Protein AF-F7K140-F1 (afdb_monomer_lite)

Radius of gyration: 18.5 Å; chains: 1; bounding box: 47×44×45 Å

Structure (mmCIF, N/CA/C/O backbone):
data_AF-F7K140-F1
#
_entry.id   AF-F7K140-F1
#
loop_
_atom_site.group_PDB
_atom_site.id
_atom_site.type_symbol
_atom_site.label_atom_id
_atom_site.label_alt_id
_atom_site.label_comp_id
_atom_site.label_asym_id
_atom_site.label_entity_id
_atom_site.label_seq_id
_atom_site.pdbx_PDB_ins_code
_atom_site.Cartn_x
_atom_site.Cartn_y
_atom_site.Cartn_z
_atom_site.occupancy
_atom_site.B_iso_or_equiv
_atom_site.auth_seq_id
_atom_site.auth_comp_id
_atom_site.auth_asym_id
_atom_site.auth_atom_id
_atom_site.pdbx_PDB_model_num
ATOM 1 N N . MET A 1 1 ? -0.923 27.997 -23.122 1.00 34.09 1 MET A N 1
ATOM 2 C CA . MET A 1 1 ? -1.616 26.758 -23.523 1.00 34.09 1 MET A CA 1
ATOM 3 C C . MET A 1 1 ? -2.309 26.257 -22.279 1.00 34.09 1 MET A C 1
ATOM 5 O O . MET A 1 1 ? -1.621 25.888 -21.339 1.00 34.09 1 MET A O 1
ATOM 9 N N . ASP A 1 2 ? -3.633 26.370 -22.235 1.00 33.28 2 ASP A N 1
ATOM 10 C CA . ASP A 1 2 ? -4.428 25.948 -21.083 1.00 33.28 2 ASP A CA 1
ATOM 11 C C . ASP A 1 2 ? -4.345 24.427 -20.958 1.00 33.28 2 ASP A C 1
ATOM 13 O O . ASP A 1 2 ? -4.839 23.688 -21.815 1.00 33.28 2 ASP A O 1
ATOM 17 N N . ASN A 1 3 ? -3.653 23.958 -19.917 1.00 37.81 3 ASN A N 1
ATOM 18 C CA . ASN A 1 3 ? -3.610 22.546 -19.572 1.00 37.81 3 ASN A CA 1
ATOM 19 C C . ASN A 1 3 ? -5.037 22.104 -19.256 1.00 37.81 3 ASN A C 1
ATOM 21 O O . ASN A 1 3 ? -5.645 22.561 -18.290 1.00 37.81 3 ASN A O 1
ATOM 25 N N . LYS A 1 4 ? -5.573 21.244 -20.126 1.00 42.50 4 LYS A N 1
ATOM 26 C CA . LYS A 1 4 ? -6.897 20.635 -20.01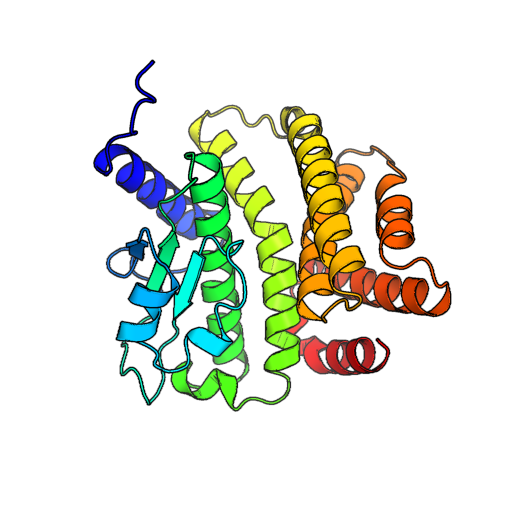6 1.00 42.50 4 LYS A CA 1
ATOM 27 C C . LYS A 1 4 ? -7.060 20.045 -18.617 1.00 42.50 4 LYS A C 1
ATOM 29 O O . LYS A 1 4 ? -6.527 18.970 -18.348 1.00 42.50 4 LYS A O 1
ATOM 34 N N . SER A 1 5 ? -7.831 20.705 -17.755 1.00 49.84 5 SER A N 1
ATOM 35 C CA . SER A 1 5 ? -8.388 20.019 -16.599 1.00 49.84 5 SER A CA 1
ATOM 36 C C . SER A 1 5 ? -9.278 18.910 -17.154 1.00 49.84 5 SER A C 1
ATOM 38 O O . SER A 1 5 ? -10.245 19.138 -17.887 1.00 49.84 5 SER A O 1
ATOM 40 N N . ILE A 1 6 ? -8.890 17.665 -16.910 1.00 57.00 6 ILE A N 1
ATOM 41 C CA . ILE A 1 6 ? -9.811 16.551 -17.088 1.00 57.00 6 ILE A CA 1
ATOM 42 C C . ILE A 1 6 ? -10.999 16.866 -16.169 1.00 57.00 6 ILE A C 1
ATOM 44 O O . ILE A 1 6 ? -10.812 17.218 -15.005 1.00 57.00 6 ILE A O 1
ATOM 48 N N . SER A 1 7 ? -12.224 16.829 -16.698 1.00 70.25 7 SER A N 1
ATOM 49 C CA . SER A 1 7 ? -13.396 17.136 -15.878 1.00 70.25 7 SER A CA 1
ATOM 50 C C . SER A 1 7 ? -13.479 16.138 -14.720 1.00 70.25 7 SER A C 1
ATOM 52 O O . SER A 1 7 ? -13.266 14.942 -14.923 1.00 70.25 7 SER A O 1
ATOM 54 N N . MET A 1 8 ? -13.814 16.607 -13.514 1.00 73.62 8 MET A N 1
ATOM 55 C CA . MET A 1 8 ? -13.938 15.755 -12.318 1.00 73.62 8 MET A CA 1
ATOM 56 C C . MET A 1 8 ? -14.850 14.539 -12.568 1.00 73.62 8 MET A C 1
ATOM 58 O O . MET A 1 8 ? -14.594 13.446 -12.080 1.00 73.62 8 MET A O 1
ATOM 62 N N . ASN A 1 9 ? -15.855 14.683 -13.437 1.00 77.12 9 ASN A N 1
ATOM 63 C CA . ASN A 1 9 ? -16.712 13.577 -13.871 1.00 77.12 9 ASN A CA 1
ATOM 64 C C . ASN A 1 9 ? -15.947 12.466 -14.611 1.00 77.12 9 ASN A C 1
ATOM 66 O O . ASN A 1 9 ? -16.202 11.287 -14.378 1.00 77.12 9 ASN A O 1
ATOM 70 N N . LYS A 1 10 ? -15.008 12.818 -15.500 1.00 76.69 10 LYS A N 1
ATOM 71 C CA . LYS A 1 10 ? -14.175 11.832 -16.199 1.00 76.69 10 LYS A CA 1
ATOM 72 C C . LYS A 1 10 ? -13.225 11.130 -15.225 1.00 76.69 10 LYS A C 1
ATOM 74 O O . LYS A 1 10 ? -13.063 9.919 -15.337 1.00 76.69 10 LYS A O 1
ATOM 79 N N . PHE A 1 11 ? -12.664 11.861 -14.262 1.00 79.25 11 PHE A N 1
ATOM 80 C CA . PHE A 1 11 ? -11.860 11.274 -13.186 1.00 79.25 11 PHE A CA 1
ATOM 81 C C . PHE A 1 11 ? -12.663 10.272 -12.356 1.00 79.25 11 PHE A C 1
ATOM 83 O O . PHE A 1 11 ? -12.262 9.118 -12.236 1.00 79.25 11 PHE A O 1
ATOM 90 N N . MET A 1 12 ? -13.845 10.665 -11.880 1.00 85.06 12 MET A N 1
ATOM 91 C CA . MET A 1 12 ? -14.706 9.785 -11.089 1.00 85.06 12 MET A CA 1
ATOM 92 C C . MET A 1 12 ? -15.099 8.507 -11.828 1.00 85.06 12 MET A C 1
ATOM 94 O O . MET A 1 12 ? -15.181 7.451 -11.211 1.00 85.06 12 MET A O 1
ATOM 98 N N . ASN A 1 13 ? -15.335 8.572 -13.140 1.00 87.62 13 ASN A N 1
ATOM 99 C CA . ASN A 1 13 ? -15.651 7.377 -13.924 1.00 87.62 13 ASN A CA 1
ATOM 100 C C . ASN A 1 13 ? -14.468 6.402 -14.000 1.00 87.62 13 ASN A C 1
ATOM 102 O O . ASN A 1 13 ? -14.667 5.191 -13.924 1.00 87.62 13 ASN A O 1
ATOM 106 N N . ILE A 1 14 ? -13.245 6.922 -14.125 1.00 87.88 14 ILE A N 1
ATOM 107 C CA . ILE A 1 14 ? -12.036 6.095 -14.161 1.00 87.88 14 ILE A CA 1
ATOM 108 C C . ILE A 1 14 ? -11.779 5.469 -12.794 1.00 87.88 14 ILE A C 1
ATOM 110 O O . ILE A 1 14 ? -11.565 4.266 -12.725 1.00 87.88 14 ILE A O 1
ATOM 114 N N . VAL A 1 15 ? -11.902 6.237 -11.710 1.00 91.12 15 VAL A N 1
ATOM 115 C CA . VAL A 1 15 ? -11.738 5.708 -10.349 1.00 91.12 15 VAL A CA 1
ATOM 116 C C . VAL A 1 15 ? -12.789 4.649 -10.019 1.00 91.12 15 VAL A C 1
ATOM 118 O O . VAL A 1 15 ? -12.452 3.612 -9.459 1.00 91.12 15 VAL A O 1
ATOM 121 N N . LYS A 1 16 ? -14.048 4.844 -10.433 1.00 93.31 16 LYS A N 1
ATOM 122 C CA . LYS A 1 16 ? -15.084 3.803 -10.319 1.00 93.31 16 LYS A CA 1
ATOM 123 C C . LYS A 1 16 ? -14.692 2.526 -11.054 1.00 93.31 16 LYS A C 1
ATOM 125 O O . LYS A 1 16 ? -14.779 1.449 -10.481 1.00 93.31 16 LYS A O 1
ATOM 130 N N . SER A 1 17 ? -14.206 2.658 -12.287 1.00 93.00 17 SER A N 1
ATOM 131 C CA . SER A 1 17 ? -13.762 1.509 -13.083 1.00 93.00 17 SER A CA 1
ATOM 132 C C . SER A 1 17 ? -12.554 0.811 -12.445 1.00 93.00 17 SER A C 1
ATOM 134 O O . SER A 1 17 ? -12.487 -0.413 -12.442 1.00 93.00 17 SER A O 1
ATOM 136 N N . ALA A 1 18 ? -11.615 1.574 -11.879 1.00 93.69 18 ALA A N 1
ATOM 137 C CA . ALA A 1 18 ? -10.449 1.051 -11.172 1.00 93.69 18 ALA A CA 1
ATOM 138 C C . ALA A 1 18 ? -10.841 0.315 -9.883 1.00 93.69 18 ALA A C 1
ATOM 140 O O . ALA A 1 18 ? -10.317 -0.760 -9.609 1.00 93.69 18 ALA A O 1
ATOM 141 N N . TYR A 1 19 ? -11.802 0.851 -9.127 1.00 95.62 19 TYR A N 1
ATOM 142 C CA . TYR A 1 19 ? -12.367 0.208 -7.940 1.00 95.62 19 TYR A CA 1
ATOM 143 C C . TYR A 1 19 ? -13.091 -1.096 -8.284 1.00 95.62 19 TYR A C 1
ATOM 145 O O . TYR A 1 19 ? -12.844 -2.123 -7.659 1.00 95.62 19 TYR A O 1
ATOM 153 N N . GLU A 1 20 ? -13.949 -1.080 -9.308 1.00 94.12 20 GLU A N 1
ATOM 154 C CA . GLU A 1 20 ? -14.637 -2.279 -9.794 1.00 94.12 20 GLU A CA 1
ATOM 155 C C . GLU A 1 20 ? -13.636 -3.331 -10.282 1.00 94.12 20 GLU A C 1
ATOM 157 O O . GLU A 1 20 ? -13.763 -4.507 -9.946 1.00 94.12 20 GLU A O 1
ATOM 162 N N . TYR A 1 21 ? -12.610 -2.908 -11.026 1.00 93.44 21 TYR A N 1
ATOM 163 C CA . TYR A 1 21 ? -11.516 -3.776 -11.446 1.00 93.44 21 TYR A CA 1
ATOM 164 C C . TYR A 1 21 ? -10.808 -4.403 -10.240 1.00 93.44 21 TYR A C 1
ATOM 166 O O . TYR A 1 21 ? -10.661 -5.624 -10.201 1.00 93.44 21 TYR A O 1
ATOM 174 N N . TYR A 1 22 ? -10.421 -3.601 -9.245 1.00 95.06 22 TYR A N 1
ATOM 175 C CA . TYR A 1 22 ? -9.760 -4.090 -8.037 1.00 95.06 22 TYR A CA 1
ATOM 176 C C . TYR A 1 22 ? -10.616 -5.136 -7.319 1.00 95.06 22 TYR A C 1
ATOM 178 O O . TYR A 1 22 ? -10.154 -6.252 -7.093 1.00 95.06 22 TYR A O 1
ATOM 186 N N . ASN A 1 23 ? -11.890 -4.817 -7.076 1.00 93.88 23 ASN A N 1
ATOM 187 C CA . ASN A 1 23 ? -12.819 -5.695 -6.371 1.00 93.88 23 ASN A CA 1
ATOM 188 C C . ASN A 1 23 ? -13.096 -7.018 -7.111 1.00 93.88 23 ASN A C 1
ATOM 190 O O . ASN A 1 23 ? -13.352 -8.047 -6.494 1.00 93.88 23 ASN A O 1
ATOM 194 N N . LEU A 1 24 ? -13.071 -7.004 -8.448 1.00 91.19 24 LEU A N 1
ATOM 195 C CA . LEU A 1 24 ? -13.368 -8.179 -9.275 1.00 91.19 24 LEU A CA 1
ATOM 196 C C . LEU A 1 24 ? -12.140 -9.026 -9.623 1.00 91.19 24 LEU A C 1
ATOM 198 O O . LEU A 1 24 ? -12.294 -10.211 -9.929 1.00 91.19 24 LEU A O 1
ATOM 202 N N . LYS A 1 25 ? -10.953 -8.417 -9.700 1.00 90.00 25 LYS A N 1
ATOM 203 C CA . LYS A 1 25 ? -9.748 -9.041 -10.277 1.00 90.00 25 LYS A CA 1
ATOM 204 C C . LYS A 1 25 ? -8.572 -9.139 -9.318 1.00 90.00 25 LYS A C 1
ATOM 206 O O . LYS A 1 25 ? -7.690 -9.950 -9.584 1.00 90.00 25 LYS A O 1
ATOM 211 N N . ILE A 1 26 ? -8.541 -8.324 -8.266 1.00 90.69 26 ILE A N 1
ATOM 212 C CA . ILE A 1 26 ? -7.429 -8.265 -7.316 1.00 90.69 26 ILE A CA 1
ATOM 213 C C . ILE A 1 26 ? -7.853 -8.847 -5.968 1.00 90.69 26 ILE A C 1
ATOM 215 O O . ILE A 1 26 ? -7.359 -9.907 -5.593 1.00 90.69 26 ILE A O 1
ATOM 219 N N . SER A 1 27 ? -8.776 -8.193 -5.263 1.00 91.81 27 SER A N 1
ATOM 220 C CA . SER A 1 27 ? -9.177 -8.580 -3.907 1.00 91.81 27 SER A CA 1
ATOM 221 C C . SER A 1 27 ? -10.551 -8.020 -3.552 1.00 91.81 27 SER A C 1
ATOM 223 O O . SER A 1 27 ? -10.902 -6.936 -4.017 1.00 91.81 27 SER A O 1
ATOM 225 N N . ASP A 1 28 ? -11.319 -8.737 -2.726 1.00 91.44 28 ASP A N 1
ATOM 226 C CA . ASP A 1 28 ? -12.596 -8.239 -2.199 1.00 91.44 28 ASP A CA 1
ATOM 227 C C . ASP A 1 28 ? -12.331 -7.061 -1.252 1.00 91.44 28 ASP A C 1
ATOM 229 O O . ASP A 1 28 ? -11.739 -7.217 -0.184 1.00 91.44 28 ASP A O 1
ATOM 233 N N . ILE A 1 29 ? -12.775 -5.873 -1.666 1.00 92.69 29 ILE A N 1
ATOM 234 C CA . ILE A 1 29 ? -12.596 -4.615 -0.941 1.00 92.69 29 ILE A CA 1
ATOM 235 C C . ILE A 1 29 ? -13.940 -3.992 -0.542 1.00 92.69 29 ILE A C 1
ATOM 237 O O . ILE A 1 29 ? -14.047 -2.786 -0.312 1.00 92.69 29 ILE A O 1
ATOM 241 N N . THR A 1 30 ? -14.987 -4.816 -0.416 1.00 92.19 30 THR A N 1
ATOM 242 C CA . THR A 1 30 ? -16.350 -4.387 -0.039 1.00 92.19 30 THR A CA 1
ATOM 243 C C . THR A 1 30 ? -16.433 -3.687 1.321 1.00 92.19 30 THR A C 1
ATOM 245 O O . THR A 1 30 ? -17.407 -2.985 1.596 1.00 92.19 30 THR A O 1
ATOM 248 N N . VAL A 1 31 ? -15.392 -3.804 2.150 1.00 92.81 31 VAL A N 1
ATOM 249 C CA . VAL A 1 31 ? -15.215 -3.034 3.392 1.00 92.81 31 VAL A CA 1
ATOM 250 C C . VAL A 1 31 ? -15.085 -1.519 3.159 1.00 92.81 31 VAL A C 1
ATOM 252 O O . VAL A 1 31 ? -15.350 -0.736 4.073 1.00 92.81 31 VAL A O 1
ATOM 255 N N . PHE A 1 32 ? -14.715 -1.082 1.951 1.00 96.38 32 PHE A N 1
ATOM 256 C CA . PHE A 1 32 ? -14.609 0.325 1.565 1.00 96.38 32 PHE A CA 1
ATOM 257 C C . PHE A 1 32 ? -15.657 0.698 0.519 1.00 96.38 32 PHE A C 1
ATOM 259 O O . PHE A 1 32 ? -15.776 0.057 -0.521 1.00 96.38 32 PHE A O 1
ATOM 266 N N . ASP A 1 33 ? -16.384 1.785 0.773 1.00 94.44 33 ASP A N 1
ATOM 267 C CA . ASP A 1 33 ? -17.369 2.356 -0.145 1.00 94.44 33 ASP A CA 1
ATOM 268 C C . ASP A 1 33 ? -16.783 3.605 -0.815 1.00 94.44 33 ASP A C 1
ATOM 270 O O . ASP A 1 33 ? -16.314 4.518 -0.133 1.00 94.44 33 ASP A O 1
ATOM 274 N N . LEU A 1 34 ? -16.869 3.686 -2.147 1.00 93.88 34 LEU A N 1
ATOM 275 C CA . LEU A 1 34 ? -16.407 4.838 -2.927 1.00 93.88 34 LEU A CA 1
ATOM 276 C C . LEU A 1 34 ? -17.034 6.172 -2.503 1.00 93.88 34 LEU A C 1
ATOM 278 O O . LEU A 1 34 ? -16.454 7.219 -2.780 1.00 93.88 34 LEU A O 1
ATOM 282 N N . LYS A 1 35 ? -18.190 6.180 -1.827 1.00 94.75 35 LYS A N 1
ATOM 283 C CA . LYS A 1 35 ? -18.745 7.418 -1.247 1.00 94.75 35 LYS A CA 1
ATOM 284 C C . LYS A 1 35 ? -17.840 8.039 -0.172 1.00 94.75 35 LYS A C 1
ATOM 286 O O . LYS A 1 35 ? -18.009 9.211 0.145 1.00 94.75 35 LYS A O 1
ATOM 291 N N . ASN A 1 36 ? -16.914 7.257 0.385 1.00 96.06 36 ASN A N 1
ATOM 292 C CA . ASN A 1 36 ? -15.924 7.686 1.369 1.00 96.06 36 ASN A CA 1
ATOM 293 C C . ASN A 1 36 ? -14.583 8.076 0.726 1.00 96.06 36 ASN A C 1
ATOM 295 O O . ASN A 1 36 ? -13.589 8.227 1.436 1.00 96.06 36 ASN A O 1
ATOM 299 N N . LEU A 1 37 ? -14.534 8.205 -0.602 1.00 95.25 37 LEU A N 1
ATOM 300 C CA . LEU A 1 37 ? -13.399 8.771 -1.314 1.00 95.25 37 LEU A CA 1
ATOM 301 C C . LEU A 1 37 ? -13.572 10.284 -1.461 1.00 95.25 37 LEU A C 1
ATOM 303 O O . LEU A 1 37 ? -14.553 10.759 -2.037 1.00 95.25 37 LEU A O 1
ATOM 307 N N . PHE A 1 38 ? -12.570 11.033 -1.017 1.00 93.06 38 PHE A N 1
ATOM 308 C CA . PHE A 1 38 ? -12.535 12.483 -1.103 1.00 93.06 38 PHE A CA 1
ATOM 309 C C . PHE A 1 38 ? -11.304 12.959 -1.867 1.00 93.06 38 PHE A C 1
ATOM 311 O O . PHE A 1 38 ? -10.192 12.481 -1.672 1.00 93.06 38 PHE A O 1
ATOM 318 N N . PHE A 1 39 ? -11.513 13.954 -2.719 1.00 90.06 39 PHE A N 1
ATOM 319 C CA . PHE A 1 39 ? -10.456 14.638 -3.451 1.00 90.06 39 PHE A CA 1
ATOM 320 C C . PHE A 1 39 ? -10.164 15.966 -2.761 1.00 90.06 39 PHE A C 1
ATOM 322 O O . PHE A 1 39 ? -11.097 16.712 -2.460 1.00 90.06 39 PHE A O 1
ATOM 329 N N . THR A 1 40 ? -8.894 16.264 -2.499 1.00 88.62 40 THR A N 1
ATOM 330 C CA . THR A 1 40 ? -8.501 17.483 -1.781 1.00 88.62 40 THR A CA 1
ATOM 331 C C . THR A 1 40 ? -7.211 18.080 -2.315 1.00 88.62 40 THR A C 1
ATOM 333 O O . THR A 1 40 ? -6.276 17.368 -2.645 1.00 88.62 40 THR A O 1
ATOM 336 N N . ASP A 1 41 ? -7.109 19.402 -2.340 1.00 86.06 41 ASP A N 1
ATOM 337 C CA . ASP A 1 41 ? -5.843 20.069 -2.637 1.00 86.06 41 ASP A CA 1
ATOM 338 C C . ASP A 1 41 ? -4.862 20.014 -1.452 1.00 86.06 41 ASP A C 1
ATOM 340 O O . ASP A 1 41 ? -3.644 19.971 -1.653 1.00 86.06 41 ASP A O 1
ATOM 344 N N . ASP A 1 42 ? -5.405 19.957 -0.232 1.00 86.75 42 ASP A N 1
ATOM 345 C CA . ASP A 1 42 ? -4.684 19.905 1.039 1.00 86.75 42 ASP A CA 1
ATOM 346 C C . ASP A 1 42 ? -5.103 18.651 1.826 1.00 86.75 42 ASP A C 1
ATOM 348 O O . ASP A 1 42 ? -6.210 18.562 2.381 1.00 86.75 42 ASP A O 1
ATOM 352 N N . LEU A 1 43 ? -4.225 17.642 1.826 1.00 87.56 43 LEU A N 1
ATOM 353 C CA . LEU A 1 43 ? -4.434 16.409 2.588 1.00 87.56 43 LEU A CA 1
ATOM 354 C C . LEU A 1 43 ? -4.474 16.690 4.087 1.00 87.56 43 LEU A C 1
ATOM 356 O O . LEU A 1 43 ? -5.336 16.159 4.781 1.00 87.56 43 LEU A O 1
ATOM 360 N N . TYR A 1 44 ? -3.584 17.546 4.585 1.00 87.31 44 TYR A N 1
ATOM 361 C CA . TYR A 1 44 ? -3.479 17.821 6.009 1.00 87.31 44 TYR A CA 1
ATOM 362 C C . TYR A 1 44 ? -4.736 18.512 6.545 1.00 87.31 44 TYR A C 1
ATOM 364 O O . TYR A 1 44 ? -5.320 18.055 7.533 1.00 87.31 44 TYR A O 1
ATOM 372 N N . GLU A 1 45 ? -5.214 19.563 5.876 1.00 87.75 45 GLU A N 1
ATOM 373 C CA . GLU A 1 45 ? -6.441 20.258 6.279 1.00 87.75 45 GLU A CA 1
ATOM 374 C C . GLU A 1 45 ? -7.656 19.316 6.257 1.00 87.75 45 GLU A C 1
ATOM 376 O O . GLU A 1 45 ? -8.527 19.383 7.123 1.00 87.75 45 GLU A O 1
ATOM 381 N N . SER A 1 46 ? -7.723 18.410 5.282 1.00 90.38 46 SER A N 1
ATOM 382 C CA . SER A 1 46 ? -8.857 17.491 5.153 1.00 90.38 46 SER A CA 1
ATOM 383 C C . SER A 1 46 ? -8.822 16.357 6.172 1.00 90.38 46 SER A C 1
ATOM 385 O O . SER A 1 46 ? -9.832 16.096 6.824 1.00 90.38 46 SER A O 1
ATOM 387 N N . VAL A 1 47 ? -7.662 15.727 6.368 1.00 90.50 47 VAL A N 1
ATOM 388 C CA . VAL A 1 47 ? -7.494 14.634 7.334 1.00 90.50 47 VAL A CA 1
ATOM 389 C C . VAL A 1 47 ? -7.634 15.153 8.766 1.00 90.50 47 VAL A C 1
ATOM 391 O O . VAL A 1 47 ? -8.301 14.513 9.577 1.00 90.50 47 VAL A O 1
ATOM 394 N N . SER A 1 48 ? -7.116 16.347 9.079 1.00 89.19 48 SER A N 1
ATOM 395 C CA . SER A 1 48 ? -7.207 16.942 10.426 1.00 89.19 48 SER A CA 1
ATOM 396 C C . SER A 1 48 ? -8.638 17.226 10.900 1.00 89.19 48 SER A C 1
ATOM 398 O O . SER A 1 48 ? -8.887 17.256 12.107 1.00 89.19 48 SER A O 1
ATOM 400 N N . LYS A 1 49 ? -9.605 17.362 9.979 1.00 89.00 49 LYS A N 1
ATOM 401 C CA . LYS A 1 49 ? -11.041 17.485 10.307 1.00 89.00 49 LYS A CA 1
ATOM 402 C C . LYS A 1 49 ? -11.626 16.206 10.908 1.00 89.00 49 LYS A C 1
ATOM 404 O O . LYS A 1 49 ? -12.640 16.279 11.598 1.00 89.00 49 LYS A O 1
ATOM 409 N N . ILE A 1 50 ? -11.009 15.056 10.639 1.00 90.12 50 ILE A N 1
ATOM 410 C CA . ILE A 1 50 ? -11.476 13.735 11.081 1.00 90.12 50 ILE A CA 1
ATOM 411 C C . ILE A 1 50 ? -10.527 13.137 12.124 1.00 90.12 50 ILE A C 1
ATOM 413 O O . ILE A 1 50 ? -10.974 12.479 13.060 1.00 90.12 50 ILE A O 1
ATOM 417 N N . GLN A 1 51 ? -9.225 13.388 11.994 1.00 86.12 51 GLN A N 1
ATOM 418 C CA . GLN A 1 51 ? -8.194 12.839 12.859 1.00 86.12 51 GLN A CA 1
ATOM 419 C C . GLN A 1 51 ? -7.236 13.946 13.329 1.00 86.12 51 GLN A C 1
ATOM 421 O O . GLN A 1 51 ? -6.395 14.431 12.578 1.00 86.12 51 GLN A O 1
ATOM 426 N N . GLN A 1 52 ? -7.364 14.357 14.595 1.00 77.25 52 GLN A N 1
ATOM 427 C CA . GLN A 1 52 ? -6.671 15.533 15.147 1.00 77.25 52 GLN A CA 1
ATOM 428 C C . GLN A 1 52 ? -5.136 15.397 15.196 1.00 77.25 52 GLN A C 1
ATOM 430 O O . GLN A 1 52 ? -4.432 16.405 15.200 1.00 77.25 52 GLN A O 1
ATOM 435 N N . ASP A 1 53 ? -4.602 14.174 15.188 1.00 72.06 53 ASP A N 1
ATOM 436 C CA . ASP A 1 53 ? -3.168 13.860 15.142 1.00 72.06 53 ASP A CA 1
ATOM 437 C C . ASP A 1 53 ? -2.592 13.786 13.711 1.00 72.06 53 ASP A C 1
ATOM 439 O O . ASP A 1 53 ? -1.466 13.325 13.527 1.00 72.06 53 ASP A O 1
ATOM 443 N N . ALA A 1 54 ? -3.304 14.301 12.698 1.00 72.06 54 ALA A N 1
ATOM 444 C CA . ALA A 1 54 ? -2.893 14.288 11.285 1.00 72.06 54 ALA A CA 1
ATOM 445 C C . ALA A 1 54 ? -1.464 14.802 11.013 1.00 72.06 54 ALA A C 1
ATOM 447 O O . ALA A 1 54 ? -0.808 14.311 10.099 1.00 72.06 54 ALA A O 1
ATOM 448 N N . ASN A 1 55 ? -0.947 15.740 11.819 1.00 65.94 55 ASN A N 1
ATOM 449 C CA . ASN A 1 55 ? 0.429 16.256 11.699 1.00 65.94 55 ASN A CA 1
ATOM 450 C C . ASN A 1 55 ? 1.504 15.181 11.892 1.00 65.94 55 ASN A C 1
ATOM 452 O O . ASN A 1 55 ? 2.607 15.296 11.367 1.00 65.94 55 ASN A O 1
ATOM 456 N N . LEU A 1 56 ? 1.212 14.157 12.697 1.00 62.91 56 LEU A N 1
ATOM 457 C CA . LEU A 1 56 ? 2.139 13.054 12.941 1.00 62.91 56 LEU A CA 1
ATOM 458 C C . LEU A 1 56 ? 2.119 12.034 11.795 1.00 62.91 56 LEU A C 1
ATOM 460 O O . LEU A 1 56 ? 3.079 11.281 11.648 1.00 62.91 56 LEU A O 1
ATOM 464 N N . ILE A 1 57 ? 1.045 12.036 11.002 1.00 62.06 57 ILE A N 1
ATOM 465 C CA . ILE A 1 57 ? 0.758 11.085 9.922 1.00 62.06 57 ILE A CA 1
ATOM 466 C C . ILE A 1 57 ? 1.268 11.637 8.588 1.00 62.06 57 ILE A C 1
ATOM 468 O O . ILE A 1 57 ? 1.930 10.937 7.832 1.00 62.06 57 ILE A O 1
ATOM 472 N N . LEU A 1 58 ? 1.018 12.920 8.327 1.00 66.31 58 LEU A N 1
ATOM 473 C CA . LEU A 1 58 ? 1.364 13.600 7.083 1.00 66.31 58 LEU A CA 1
ATOM 474 C C . LEU A 1 58 ? 2.623 14.445 7.295 1.00 66.31 58 LEU A C 1
ATOM 476 O O . LEU A 1 58 ? 2.560 15.656 7.492 1.00 66.31 58 LEU A O 1
ATOM 480 N N . LYS A 1 59 ? 3.782 13.776 7.315 1.00 56.56 59 LYS A N 1
ATOM 481 C CA . LYS A 1 59 ? 5.086 14.419 7.563 1.00 56.56 59 LYS A CA 1
ATOM 482 C C . LYS A 1 59 ? 5.740 15.014 6.313 1.00 56.56 59 LYS A C 1
ATOM 484 O O . LYS A 1 59 ? 6.720 15.746 6.446 1.00 56.56 59 LYS A O 1
ATOM 489 N N . ASP A 1 60 ? 5.236 14.716 5.115 1.00 58.28 60 ASP A N 1
ATOM 490 C CA . ASP A 1 60 ? 5.823 15.186 3.861 1.00 58.28 60 ASP A CA 1
ATOM 491 C C . ASP A 1 60 ? 4.786 15.720 2.858 1.00 58.28 60 ASP A C 1
ATOM 493 O O . ASP A 1 60 ? 3.608 15.375 2.872 1.00 58.28 60 ASP A O 1
ATOM 497 N N . ASN A 1 61 ? 5.255 16.585 1.955 1.00 58.44 61 ASN A N 1
ATOM 498 C CA . ASN A 1 61 ? 4.472 17.089 0.822 1.00 58.44 61 ASN A CA 1
ATOM 499 C C . ASN A 1 61 ? 4.418 16.099 -0.358 1.00 58.44 61 ASN A C 1
ATOM 501 O O . ASN A 1 61 ? 3.908 16.466 -1.419 1.00 58.44 61 ASN A O 1
ATOM 505 N N . LEU A 1 62 ? 5.009 14.908 -0.213 1.00 61.91 62 LEU A N 1
ATOM 506 C CA . LEU A 1 62 ? 5.153 13.899 -1.269 1.00 61.91 62 LEU A CA 1
ATOM 507 C C . LEU A 1 62 ? 4.026 12.865 -1.237 1.00 61.91 62 LEU A C 1
ATOM 509 O O . LEU A 1 62 ? 3.807 12.163 -2.221 1.00 61.91 62 LEU A O 1
ATOM 513 N N . THR A 1 63 ? 3.310 12.799 -0.123 1.00 75.38 63 THR A N 1
ATOM 514 C CA . THR A 1 63 ? 2.138 11.964 0.069 1.00 75.38 63 THR A CA 1
ATOM 515 C C . THR A 1 63 ? 1.008 12.434 -0.856 1.00 75.38 63 THR A C 1
ATOM 517 O O . THR A 1 63 ? 0.606 13.602 -0.837 1.00 75.38 63 THR A O 1
ATOM 520 N N . ASN A 1 64 ? 0.511 11.518 -1.693 1.00 85.44 64 ASN A N 1
ATOM 521 C CA . ASN A 1 64 ? -0.559 11.776 -2.667 1.00 85.44 64 ASN A CA 1
ATOM 522 C C . ASN A 1 64 ? -1.912 11.187 -2.241 1.00 85.44 64 ASN A C 1
ATOM 524 O O . ASN A 1 64 ? -2.932 11.504 -2.856 1.00 85.44 64 ASN A O 1
ATOM 528 N N . GLY A 1 65 ? -1.927 10.361 -1.198 1.00 90.00 65 GLY A N 1
ATOM 529 C CA . GLY A 1 65 ? -3.112 9.708 -0.666 1.00 90.00 65 GLY A CA 1
ATOM 530 C C . GLY A 1 65 ? -3.024 9.534 0.847 1.00 90.00 65 GLY A C 1
ATOM 531 O O . GLY A 1 65 ? -1.963 9.704 1.437 1.00 90.00 65 GLY A O 1
ATOM 532 N N . CYS A 1 66 ? -4.158 9.289 1.494 1.00 91.75 66 CYS A N 1
ATOM 533 C CA . CYS A 1 66 ? -4.193 8.883 2.891 1.00 91.75 66 CYS A CA 1
ATOM 534 C C . CYS A 1 66 ? -5.503 8.166 3.202 1.00 91.75 66 CYS A C 1
ATOM 536 O O . CYS A 1 66 ? -6.583 8.669 2.874 1.00 91.75 66 CYS A O 1
ATOM 538 N N . VAL A 1 67 ? -5.415 7.040 3.905 1.00 93.62 67 VAL A N 1
ATOM 539 C CA . VAL A 1 67 ? -6.568 6.355 4.493 1.00 93.62 67 VAL A CA 1
ATOM 540 C C . VAL A 1 67 ? -6.659 6.624 5.990 1.00 93.62 67 VAL A C 1
ATOM 542 O O . VAL A 1 67 ? -5.709 6.449 6.752 1.00 93.62 67 VAL A O 1
ATOM 545 N N . VAL A 1 68 ? -7.859 6.998 6.425 1.00 93.62 68 VAL A N 1
ATOM 546 C CA . VAL A 1 68 ? -8.243 7.098 7.830 1.00 93.62 68 VAL A CA 1
ATOM 547 C C . VAL A 1 68 ? -9.151 5.922 8.166 1.00 93.62 68 VAL A C 1
ATOM 549 O O . VAL A 1 68 ? -10.280 5.827 7.677 1.00 93.62 68 VAL A O 1
ATOM 552 N N . PHE A 1 69 ? -8.663 5.029 9.023 1.00 93.62 69 PHE A N 1
ATOM 553 C CA . PHE A 1 69 ? -9.442 3.904 9.532 1.00 93.62 69 PHE A CA 1
ATOM 554 C C . PHE A 1 69 ? -10.382 4.331 10.670 1.00 93.62 69 PHE A C 1
ATOM 556 O O . PHE A 1 69 ? -10.073 5.283 11.402 1.00 93.62 69 PHE A O 1
ATOM 563 N N . PRO A 1 70 ? -11.517 3.630 10.857 1.00 93.31 70 PRO A N 1
ATOM 564 C CA . PRO A 1 70 ? -12.341 3.774 12.051 1.00 93.31 70 PRO A CA 1
ATOM 565 C C . PRO A 1 70 ? -11.521 3.655 13.327 1.00 93.31 70 PRO A C 1
ATOM 567 O O . PRO A 1 70 ? -10.642 2.806 13.417 1.00 93.31 70 PRO A O 1
ATOM 570 N N . ASN A 1 71 ? -11.806 4.505 14.309 1.00 89.44 71 ASN A N 1
ATOM 571 C CA . ASN A 1 71 ? -11.294 4.383 15.667 1.00 89.44 71 ASN A CA 1
ATOM 572 C C . ASN A 1 71 ? -12.248 5.049 16.674 1.00 89.44 71 ASN A C 1
ATOM 574 O O . ASN A 1 71 ? -13.205 5.740 16.303 1.00 89.44 71 ASN A O 1
ATOM 578 N N . ASP A 1 72 ? -11.964 4.866 17.963 1.00 85.31 72 ASP A N 1
ATOM 579 C CA . ASP A 1 72 ? -12.800 5.384 19.051 1.00 85.31 72 ASP A CA 1
ATOM 580 C C . ASP A 1 72 ? -12.910 6.923 19.061 1.00 85.31 72 ASP A C 1
ATOM 582 O O . ASP A 1 72 ? -13.898 7.472 19.559 1.00 85.31 72 ASP A O 1
ATOM 586 N N . SER A 1 73 ? -11.926 7.640 18.502 1.00 84.69 73 SER A N 1
ATOM 587 C CA . SER A 1 73 ? -11.893 9.107 18.502 1.00 84.69 73 SER A CA 1
ATOM 588 C C . SER A 1 73 ? -12.606 9.741 17.302 1.00 84.69 73 SER A C 1
ATOM 590 O O . SER A 1 73 ? -13.188 10.816 17.457 1.00 84.69 73 SER A O 1
ATOM 592 N N . ASN A 1 74 ? -12.626 9.084 16.137 1.00 87.12 74 ASN A N 1
ATOM 593 C CA . ASN A 1 74 ? -13.213 9.615 14.901 1.00 87.12 74 ASN A CA 1
ATOM 594 C C . ASN A 1 74 ? -14.629 9.096 14.590 1.00 87.12 74 ASN A C 1
ATOM 596 O O . ASN A 1 74 ? -15.334 9.716 13.793 1.00 87.12 74 ASN A O 1
ATOM 600 N N . LYS A 1 75 ? -15.074 8.004 15.236 1.00 83.38 75 LYS A N 1
ATOM 601 C CA . LYS A 1 75 ? -16.421 7.409 15.092 1.00 83.38 75 LYS A CA 1
ATOM 602 C C . LYS A 1 75 ? -16.829 7.089 13.646 1.00 83.38 75 LYS A C 1
ATOM 604 O O . LYS A 1 75 ? -18.023 7.085 13.330 1.00 83.38 75 LYS A O 1
ATOM 609 N N . LEU A 1 76 ? -15.870 6.842 12.756 1.00 90.38 76 LEU A N 1
ATOM 610 C CA . LEU A 1 76 ? -16.179 6.405 11.397 1.00 90.38 76 LEU A CA 1
ATOM 611 C C . LEU A 1 76 ? -16.782 4.994 11.426 1.00 90.38 76 LEU A C 1
ATOM 613 O O . LEU A 1 76 ? -16.377 4.157 12.223 1.00 90.38 76 LEU A O 1
ATOM 617 N N . ALA A 1 77 ? -17.735 4.717 10.537 1.00 88.75 77 ALA A N 1
ATOM 618 C CA . ALA A 1 77 ? -18.303 3.372 10.374 1.00 88.75 77 ALA A CA 1
ATOM 619 C C . ALA A 1 77 ? -17.530 2.511 9.354 1.00 88.75 77 ALA A C 1
ATOM 621 O O . ALA A 1 77 ? -17.756 1.311 9.251 1.00 88.75 77 ALA A O 1
ATOM 622 N N . SER A 1 78 ? -16.658 3.138 8.566 1.00 93.19 78 SER A N 1
ATOM 623 C CA . SER A 1 78 ? -15.929 2.556 7.436 1.00 93.19 78 SER A CA 1
ATOM 624 C C . SER A 1 78 ? -14.711 3.433 7.123 1.00 93.19 78 SER A C 1
ATOM 626 O O . SER A 1 78 ? -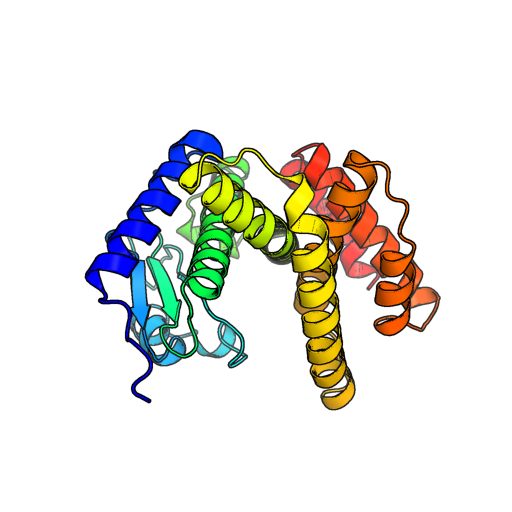14.751 4.623 7.456 1.00 93.19 78 SER A O 1
ATOM 628 N N . PRO A 1 79 ? -13.660 2.907 6.471 1.00 95.94 79 PRO A N 1
ATOM 629 C CA . PRO A 1 79 ? -12.480 3.685 6.124 1.00 95.94 79 PRO A CA 1
ATOM 630 C C . PRO A 1 79 ? -12.837 4.838 5.185 1.00 95.94 79 PRO A C 1
ATOM 632 O O . PRO A 1 79 ? -13.751 4.739 4.358 1.00 95.94 79 PRO A O 1
ATOM 635 N N . VAL A 1 80 ? -12.101 5.934 5.339 1.00 96.31 80 VAL A N 1
ATOM 636 C CA . VAL A 1 80 ? -12.200 7.137 4.512 1.00 96.31 80 VAL A CA 1
ATOM 637 C C . VAL A 1 80 ? -10.874 7.346 3.804 1.00 96.31 80 VAL A C 1
ATOM 639 O O . VAL A 1 80 ? -9.830 7.321 4.447 1.00 96.31 80 VAL A O 1
ATOM 642 N N . MET A 1 81 ? -10.917 7.570 2.494 1.00 96.06 81 MET A N 1
ATOM 643 C CA . MET A 1 81 ? -9.732 7.787 1.670 1.00 96.06 81 MET A CA 1
ATOM 644 C C . MET A 1 81 ? -9.708 9.225 1.165 1.00 96.06 81 MET A C 1
ATOM 646 O O . MET A 1 81 ? -10.710 9.734 0.662 1.00 96.06 81 MET A O 1
ATOM 650 N N . PHE A 1 82 ? -8.547 9.860 1.250 1.00 93.50 82 PHE A N 1
ATOM 651 C CA . PHE A 1 82 ? -8.274 11.165 0.671 1.00 93.50 82 PHE A CA 1
ATOM 652 C C . PHE A 1 82 ? -7.227 11.030 -0.423 1.00 93.50 82 PHE A C 1
ATOM 654 O O . PHE A 1 82 ? -6.180 10.442 -0.184 1.00 93.50 82 PHE A O 1
ATOM 661 N N . LEU A 1 83 ? -7.479 11.608 -1.596 1.00 91.69 83 LEU A N 1
ATOM 662 C CA . LEU A 1 83 ? -6.503 11.719 -2.678 1.00 91.69 83 LEU A CA 1
ATOM 663 C C . LEU A 1 83 ? -6.224 13.185 -2.982 1.00 91.69 83 LEU A C 1
ATOM 665 O O . LEU A 1 83 ? -7.145 13.998 -3.123 1.00 91.69 83 LEU A O 1
ATOM 669 N N . ARG A 1 84 ? -4.942 13.525 -3.092 1.00 87.62 84 ARG A N 1
ATOM 670 C CA . ARG A 1 84 ? -4.510 14.898 -3.320 1.00 87.62 84 ARG A CA 1
ATOM 671 C C . ARG A 1 84 ? -4.734 15.306 -4.770 1.00 87.62 84 ARG A C 1
ATOM 673 O O . ARG A 1 84 ? -4.136 14.701 -5.628 1.00 87.62 84 ARG A O 1
ATOM 680 N N . THR A 1 85 ? -5.485 16.353 -5.092 1.00 81.19 85 THR A N 1
ATOM 681 C CA . THR A 1 85 ? -5.732 16.771 -6.490 1.00 81.19 85 THR A CA 1
ATOM 682 C C . THR A 1 85 ? -4.607 17.583 -7.120 1.00 81.19 85 THR A C 1
ATOM 684 O O . THR A 1 85 ? -4.458 17.587 -8.345 1.00 81.19 85 THR A O 1
ATOM 687 N N . GLN A 1 86 ? -3.793 18.262 -6.311 1.00 68.31 86 GLN A N 1
ATOM 688 C CA . GLN A 1 86 ? -2.640 19.014 -6.803 1.00 68.31 86 GLN A CA 1
ATOM 689 C C . GLN A 1 86 ? -1.581 18.055 -7.365 1.00 68.31 86 GLN A C 1
ATOM 691 O O . GLN A 1 86 ? -1.141 17.146 -6.671 1.00 68.31 86 GLN A O 1
ATOM 696 N N . ASN A 1 87 ? -1.125 18.306 -8.597 1.00 58.66 87 ASN A N 1
ATOM 697 C CA . ASN A 1 87 ? -0.093 17.542 -9.323 1.00 58.66 87 ASN A CA 1
ATOM 698 C C . ASN A 1 87 ? -0.510 16.170 -9.888 1.00 58.66 87 ASN A C 1
ATOM 700 O O . ASN A 1 87 ? 0.352 15.441 -10.382 1.00 58.66 87 ASN A O 1
ATOM 704 N N . LEU A 1 88 ? -1.800 15.819 -9.884 1.00 62.03 88 LEU A N 1
ATOM 705 C CA . LEU A 1 88 ? -2.246 14.550 -10.459 1.00 62.03 88 LEU A CA 1
ATOM 706 C C . LEU A 1 88 ? -2.596 14.679 -11.944 1.00 62.03 88 LEU A C 1
ATOM 708 O O . LEU A 1 88 ? -3.642 15.212 -12.325 1.00 62.03 88 LEU A O 1
ATOM 712 N N . ASP A 1 89 ? -1.747 14.108 -12.792 1.00 75.62 89 ASP A N 1
ATOM 713 C CA . ASP A 1 89 ? -2.259 13.461 -13.994 1.00 75.62 89 ASP A CA 1
ATOM 714 C C . ASP A 1 89 ? -3.026 12.178 -13.611 1.00 75.62 89 ASP A C 1
ATOM 716 O O . ASP A 1 89 ? -3.031 11.732 -12.460 1.00 75.62 89 ASP A O 1
ATOM 720 N N . MET A 1 90 ? -3.740 11.600 -14.579 1.00 76.44 90 MET A N 1
ATOM 721 C CA . MET A 1 90 ? -4.556 10.403 -14.348 1.00 76.44 90 MET A CA 1
ATOM 722 C C . MET A 1 90 ? -3.739 9.232 -13.787 1.00 76.44 90 MET A C 1
ATOM 724 O O . MET A 1 90 ? -4.247 8.471 -12.968 1.00 76.44 90 MET A O 1
ATOM 728 N N . SER A 1 91 ? -2.488 9.089 -14.223 1.00 79.50 91 SER A N 1
ATOM 729 C CA . SER A 1 91 ? -1.630 7.974 -13.837 1.00 79.50 91 SER A CA 1
ATOM 730 C C . SER A 1 91 ? -1.231 8.084 -12.371 1.00 79.50 91 SER A C 1
ATOM 732 O O . SER A 1 91 ? -1.452 7.145 -11.615 1.00 79.50 91 SER A O 1
ATOM 734 N N . ASN A 1 92 ? -0.754 9.252 -11.935 1.00 80.06 92 ASN A N 1
ATOM 735 C CA . ASN A 1 92 ? -0.396 9.483 -10.534 1.00 80.06 92 ASN A CA 1
ATOM 736 C C . ASN A 1 92 ? -1.598 9.302 -9.596 1.00 80.06 92 ASN A C 1
ATOM 738 O O . ASN A 1 92 ? -1.439 8.840 -8.468 1.00 80.06 92 ASN A O 1
ATOM 742 N N . MET A 1 93 ? -2.806 9.639 -10.061 1.00 85.50 93 MET A N 1
ATOM 743 C CA . MET A 1 93 ? -4.033 9.424 -9.294 1.00 85.50 93 MET A CA 1
ATOM 744 C C . MET A 1 93 ? -4.348 7.948 -9.115 1.00 85.50 93 MET A C 1
ATOM 746 O O . MET A 1 93 ? -4.684 7.536 -8.011 1.00 85.50 93 MET A O 1
ATOM 750 N N . LEU A 1 94 ? -4.271 7.166 -10.193 1.00 88.44 94 LEU A N 1
ATOM 751 C CA . LEU A 1 94 ? -4.513 5.727 -10.142 1.00 88.44 94 LEU A CA 1
ATOM 752 C C . LEU A 1 94 ? -3.483 5.030 -9.257 1.00 88.44 94 LEU A C 1
ATOM 754 O O . LEU A 1 94 ? -3.867 4.200 -8.442 1.00 88.44 94 LEU A O 1
ATOM 758 N N . ILE A 1 95 ? -2.215 5.433 -9.357 1.00 88.81 95 ILE A N 1
ATOM 759 C CA . ILE A 1 95 ? -1.136 4.946 -8.495 1.00 88.81 95 ILE A CA 1
ATOM 760 C C . ILE A 1 95 ? -1.485 5.196 -7.024 1.00 88.81 95 ILE A C 1
ATOM 762 O O . ILE A 1 95 ? -1.543 4.249 -6.246 1.00 88.81 95 ILE A O 1
ATOM 766 N N . ALA A 1 96 ? -1.799 6.442 -6.654 1.00 91.06 96 ALA A N 1
ATOM 767 C CA . ALA A 1 96 ? -2.183 6.772 -5.282 1.00 91.06 96 ALA A CA 1
ATOM 768 C C . ALA A 1 96 ? -3.458 6.031 -4.845 1.00 91.06 96 ALA A C 1
ATOM 770 O O . ALA A 1 96 ? -3.533 5.520 -3.736 1.00 91.06 96 ALA A O 1
ATOM 771 N N . PHE A 1 97 ? -4.455 5.913 -5.721 1.00 94.50 97 PHE A N 1
ATOM 772 C CA . PHE A 1 97 ? -5.691 5.199 -5.418 1.00 94.50 97 PHE A CA 1
ATOM 773 C C . PHE A 1 97 ? -5.447 3.714 -5.120 1.00 94.50 97 PHE A C 1
ATOM 775 O O . PHE A 1 97 ? -5.928 3.207 -4.110 1.00 94.50 97 PHE A O 1
ATOM 782 N N . PHE A 1 98 ? -4.678 3.018 -5.962 1.00 95.44 98 PHE A N 1
ATOM 783 C CA . PHE A 1 98 ? -4.344 1.614 -5.732 1.00 95.44 98 PHE A CA 1
ATOM 784 C C . PHE A 1 98 ? -3.449 1.421 -4.507 1.00 95.44 98 PHE A C 1
ATOM 786 O O . PHE A 1 98 ? -3.652 0.451 -3.783 1.00 95.44 98 PHE A O 1
ATOM 793 N N . HIS A 1 99 ? -2.517 2.342 -4.250 1.00 95.00 99 HIS A N 1
ATOM 794 C CA . HIS A 1 99 ? -1.708 2.353 -3.031 1.00 95.00 99 HIS A CA 1
ATOM 795 C C . HIS A 1 99 ? -2.595 2.346 -1.778 1.00 95.00 99 HIS A C 1
ATOM 797 O O . HIS A 1 99 ? -2.497 1.462 -0.930 1.00 95.00 99 HIS A O 1
ATOM 803 N N . GLU A 1 100 ? -3.538 3.284 -1.704 1.00 96.25 100 GLU A N 1
ATOM 804 C CA . GLU A 1 100 ? -4.440 3.396 -0.561 1.00 96.25 100 GLU A CA 1
ATOM 805 C C . GLU A 1 100 ? -5.423 2.213 -0.449 1.00 96.25 100 GLU A C 1
ATOM 807 O O . GLU A 1 100 ? -5.768 1.799 0.658 1.00 96.25 100 GLU A O 1
ATOM 812 N N . LEU A 1 101 ? -5.870 1.626 -1.569 1.00 97.50 101 LEU A N 1
ATOM 813 C CA . LEU A 1 101 ? -6.691 0.407 -1.533 1.00 97.50 101 LEU A CA 1
ATOM 814 C C . LEU A 1 101 ? -5.937 -0.783 -0.927 1.00 97.50 101 LEU A C 1
ATOM 816 O O . LEU A 1 101 ? -6.535 -1.535 -0.159 1.00 97.50 101 LEU A O 1
ATOM 820 N N . VAL A 1 102 ? -4.640 -0.923 -1.221 1.00 96.69 102 VAL A N 1
ATOM 821 C CA . VAL A 1 102 ? -3.796 -1.977 -0.637 1.00 96.69 102 VAL A CA 1
ATOM 822 C C . VAL A 1 102 ? -3.703 -1.827 0.876 1.00 96.69 102 VAL A C 1
ATOM 824 O O . VAL A 1 102 ? -3.857 -2.812 1.591 1.00 96.69 102 VAL A O 1
ATOM 827 N N . HIS A 1 103 ? -3.553 -0.604 1.388 1.00 96.50 103 HIS A N 1
ATOM 828 C CA . HIS A 1 103 ? -3.612 -0.382 2.831 1.00 96.50 103 HIS A CA 1
ATOM 829 C C . HIS A 1 103 ? -4.952 -0.816 3.424 1.00 96.50 103 HIS A C 1
ATOM 831 O O . HIS A 1 103 ? -4.981 -1.509 4.439 1.00 96.50 103 HIS A O 1
ATOM 837 N N . ILE A 1 104 ? -6.075 -0.450 2.800 1.00 97.31 104 ILE A N 1
ATOM 838 C CA . ILE A 1 104 ? -7.391 -0.886 3.284 1.00 97.31 104 ILE A CA 1
ATOM 839 C C . ILE A 1 104 ? -7.462 -2.415 3.339 1.00 97.31 104 ILE A C 1
ATOM 841 O O . ILE A 1 104 ? -7.852 -2.961 4.370 1.00 97.31 104 ILE A O 1
ATOM 845 N N . GLU A 1 105 ? -7.064 -3.098 2.268 1.00 95.81 105 GLU A N 1
ATOM 846 C CA . GLU A 1 105 ? -7.033 -4.559 2.208 1.00 95.81 105 GLU A CA 1
ATOM 847 C C . GLU A 1 105 ? -6.186 -5.152 3.345 1.00 95.81 105 GLU A C 1
ATOM 849 O O . GLU A 1 105 ? -6.667 -5.979 4.125 1.00 95.81 105 GLU A O 1
ATOM 854 N N . ASP A 1 106 ? -4.937 -4.706 3.458 1.00 96.38 106 ASP A N 1
ATOM 855 C CA . ASP A 1 106 ? -3.956 -5.220 4.407 1.00 96.38 106 ASP A CA 1
ATOM 856 C C . ASP A 1 106 ? -4.438 -5.074 5.852 1.00 96.38 106 ASP A C 1
ATOM 858 O O . ASP A 1 106 ? -4.438 -6.042 6.618 1.00 96.38 106 ASP A O 1
ATOM 862 N N . PHE A 1 107 ? -4.883 -3.879 6.243 1.00 96.62 107 PHE A N 1
ATOM 863 C CA . PHE A 1 107 ? -5.292 -3.622 7.622 1.00 96.62 107 PHE A CA 1
ATOM 864 C C . PHE A 1 107 ? -6.582 -4.363 7.995 1.00 96.62 107 PHE A C 1
ATOM 866 O O . PHE A 1 107 ? -6.701 -4.825 9.132 1.00 96.62 107 PHE A O 1
ATOM 873 N N . TYR A 1 108 ? -7.520 -4.560 7.063 1.00 95.62 108 TYR A N 1
ATOM 874 C CA . TYR A 1 108 ? -8.704 -5.384 7.331 1.00 95.62 108 TYR A CA 1
ATOM 875 C C . TYR A 1 108 ? -8.365 -6.874 7.455 1.00 95.62 108 TYR A C 1
ATOM 877 O O . TYR A 1 108 ? -8.845 -7.517 8.390 1.00 95.62 108 TYR A O 1
ATOM 885 N N . LYS A 1 109 ? -7.475 -7.408 6.608 1.00 94.19 109 LYS A N 1
ATOM 886 C CA . LYS A 1 109 ? -6.958 -8.782 6.756 1.00 94.19 109 LYS A CA 1
ATOM 887 C C . LYS A 1 109 ? -6.214 -8.972 8.075 1.00 94.19 109 LYS A C 1
ATOM 889 O O . LYS A 1 109 ? -6.359 -10.001 8.732 1.00 94.19 109 LYS A O 1
ATOM 894 N N . PHE A 1 110 ? -5.440 -7.974 8.498 1.00 95.19 110 PHE A N 1
ATOM 895 C CA . PHE A 1 110 ? -4.741 -8.020 9.779 1.00 95.19 110 PHE A CA 1
ATOM 896 C C . PHE A 1 110 ? -5.706 -7.990 10.969 1.00 95.19 110 PHE A C 1
ATOM 898 O O . PHE A 1 110 ? -5.533 -8.772 11.907 1.00 95.19 110 PHE A O 1
ATOM 905 N N . ALA A 1 111 ? -6.746 -7.148 10.923 1.00 94.75 111 ALA A N 1
ATOM 906 C CA . ALA A 1 111 ? -7.798 -7.127 11.941 1.00 94.75 111 ALA A CA 1
ATOM 907 C C . ALA A 1 111 ? -8.530 -8.474 12.035 1.00 94.75 111 ALA A C 1
ATOM 909 O O . ALA A 1 111 ? -8.709 -9.001 13.136 1.00 94.75 111 ALA A O 1
ATOM 910 N N . GLU A 1 112 ? -8.894 -9.059 10.891 1.00 94.38 112 GLU A N 1
ATOM 911 C CA . GLU A 1 112 ? -9.537 -10.373 10.816 1.00 94.38 112 GLU A CA 1
ATOM 912 C C . GLU A 1 112 ? -8.642 -11.468 11.407 1.00 94.38 112 GLU A C 1
ATOM 914 O O . GLU A 1 112 ? -9.071 -12.210 12.291 1.00 94.38 112 GLU A O 1
ATOM 919 N N . TYR A 1 113 ? -7.370 -11.516 11.004 1.00 93.50 113 TYR A N 1
ATOM 920 C CA . TYR A 1 113 ? -6.397 -12.486 11.510 1.00 93.50 113 TYR A CA 1
ATOM 921 C C . TYR A 1 113 ? -6.196 -12.395 13.025 1.00 93.50 113 TYR A C 1
ATOM 923 O O . TYR A 1 113 ? -6.077 -13.407 13.716 1.00 93.50 113 TYR A O 1
ATOM 931 N N . LYS A 1 114 ? -6.173 -11.173 13.567 1.00 92.75 114 LYS A N 1
ATOM 932 C CA . LYS A 1 114 ? -6.079 -10.943 15.013 1.00 92.75 114 LYS A CA 1
ATOM 933 C C . LYS A 1 114 ? -7.410 -11.116 15.742 1.00 92.75 114 LYS A C 1
ATOM 935 O O . LYS A 1 114 ? -7.405 -11.113 16.973 1.00 92.75 114 LYS A O 1
ATOM 940 N N . ASN A 1 115 ? -8.509 -11.313 15.013 1.00 94.56 115 ASN A N 1
ATOM 941 C CA . ASN A 1 115 ? -9.869 -11.412 15.529 1.00 94.56 115 ASN A CA 1
ATOM 942 C C . ASN A 1 115 ? -10.237 -10.215 16.425 1.00 94.56 115 ASN A C 1
ATOM 944 O O . ASN A 1 115 ? -10.666 -10.369 17.572 1.00 94.56 115 ASN A O 1
ATOM 948 N N . ILE A 1 116 ? -10.015 -9.010 15.900 1.00 94.44 116 ILE A N 1
ATOM 949 C CA . ILE A 1 116 ? -10.287 -7.739 16.577 1.00 94.44 116 ILE A CA 1
ATOM 950 C C . ILE A 1 116 ? -11.126 -6.812 15.702 1.00 94.44 116 ILE A C 1
ATOM 952 O O . ILE A 1 116 ? -11.196 -6.964 14.485 1.00 94.44 116 ILE A O 1
ATOM 956 N N . ASP A 1 117 ? -11.704 -5.792 16.332 1.00 93.19 117 ASP A N 1
ATOM 957 C CA . ASP A 1 117 ? -12.252 -4.652 15.604 1.00 93.19 117 ASP A CA 1
ATOM 958 C C . ASP A 1 117 ? -11.117 -3.790 15.026 1.00 93.19 117 ASP A C 1
ATOM 960 O O . ASP A 1 117 ? -10.115 -3.536 15.707 1.00 93.19 117 ASP A O 1
ATOM 964 N N . ILE A 1 118 ? -11.289 -3.306 13.791 1.00 93.94 118 ILE A N 1
ATOM 965 C CA . ILE A 1 118 ? -10.338 -2.412 13.115 1.00 93.94 118 ILE A CA 1
ATOM 966 C C . ILE A 1 118 ? -10.043 -1.153 13.950 1.00 93.94 118 ILE A C 1
ATOM 968 O O . ILE A 1 118 ? -8.928 -0.636 13.904 1.00 93.94 118 ILE A O 1
ATOM 972 N N . SER A 1 119 ? -10.987 -0.709 14.792 1.00 92.50 119 SER A N 1
ATOM 973 C CA . SER A 1 119 ? -10.827 0.435 15.695 1.00 92.50 119 SER A CA 1
ATOM 974 C C . SER A 1 119 ? -9.700 0.276 16.712 1.00 92.50 119 SER A C 1
ATOM 976 O O . SER A 1 119 ? -9.161 1.276 17.191 1.00 92.50 119 SER A O 1
ATOM 978 N N . LYS A 1 120 ? -9.311 -0.971 17.001 1.00 92.25 120 LYS A N 1
ATOM 979 C CA . LYS A 1 120 ? -8.289 -1.343 17.989 1.00 92.25 120 LYS A CA 1
ATOM 980 C C . LYS A 1 120 ? -6.982 -1.811 17.363 1.00 92.25 120 LYS A C 1
ATOM 982 O O . LYS A 1 120 ? -6.078 -2.231 18.078 1.00 92.25 120 LYS A O 1
ATOM 987 N N . ILE A 1 121 ? -6.843 -1.734 16.039 1.00 90.94 121 ILE A N 1
ATOM 988 C CA . ILE A 1 121 ? -5.694 -2.308 15.325 1.00 90.94 121 ILE A CA 1
ATOM 989 C C . ILE A 1 121 ? -4.343 -1.758 15.800 1.00 90.94 121 ILE A C 1
ATOM 991 O O . ILE A 1 121 ? -3.370 -2.505 15.883 1.00 90.94 121 ILE A O 1
ATOM 995 N N . LYS A 1 122 ? -4.303 -0.479 16.198 1.00 90.25 122 LYS A N 1
ATOM 996 C CA . LYS A 1 122 ? -3.099 0.193 16.713 1.00 90.25 122 LYS A CA 1
ATOM 997 C C . LYS A 1 122 ? -2.601 -0.376 18.047 1.00 90.25 122 LYS A C 1
ATOM 999 O O . LYS A 1 122 ? -1.447 -0.164 18.397 1.00 90.25 122 LYS A O 1
ATOM 1004 N N . GLU A 1 123 ? -3.451 -1.076 18.798 1.00 90.44 123 GLU A N 1
ATOM 1005 C CA . GLU A 1 123 ? -3.109 -1.668 20.101 1.00 90.44 123 GLU A CA 1
ATOM 1006 C C . GLU A 1 123 ? -2.416 -3.033 19.960 1.00 90.44 123 GLU A C 1
ATOM 1008 O O . GLU A 1 123 ? -1.961 -3.618 20.945 1.00 90.44 123 GLU A O 1
ATOM 1013 N N . MET A 1 124 ? -2.342 -3.569 18.740 1.00 91.56 124 MET A N 1
ATOM 1014 C CA . MET A 1 124 ? -1.856 -4.920 18.513 1.00 91.56 124 MET A CA 1
ATOM 1015 C C . MET A 1 124 ? -0.340 -5.026 18.548 1.00 91.56 124 MET A C 1
ATOM 1017 O O . MET A 1 124 ? 0.394 -4.209 17.990 1.00 91.56 124 MET A O 1
ATOM 1021 N N . LYS A 1 125 ? 0.137 -6.137 19.120 1.00 89.12 125 LYS A N 1
ATOM 1022 C CA . LYS A 1 125 ? 1.541 -6.532 18.999 1.00 89.12 125 LYS A CA 1
ATOM 1023 C C . LYS A 1 125 ? 1.913 -6.649 17.512 1.00 89.12 125 LYS A C 1
ATOM 1025 O O . LYS A 1 125 ? 1.175 -7.267 16.742 1.00 89.12 125 LYS A O 1
ATOM 1030 N N . ASN A 1 126 ? 3.076 -6.104 17.155 1.00 88.12 126 ASN A N 1
ATOM 1031 C CA . ASN A 1 126 ? 3.628 -6.032 15.798 1.00 88.12 126 ASN A CA 1
ATOM 1032 C C . ASN A 1 126 ? 2.862 -5.093 14.845 1.00 88.12 126 ASN A C 1
ATOM 1034 O O . ASN A 1 126 ? 3.077 -5.177 13.641 1.00 88.12 126 ASN A O 1
ATOM 1038 N N . TYR A 1 127 ? 1.997 -4.198 15.347 1.00 91.31 127 TYR A N 1
ATOM 1039 C CA . TYR A 1 127 ? 1.305 -3.211 14.507 1.00 91.31 127 TYR A CA 1
ATOM 1040 C C . TYR A 1 127 ? 2.284 -2.373 13.673 1.00 91.31 127 TYR A C 1
ATOM 1042 O O . TYR A 1 127 ? 2.128 -2.287 12.462 1.00 91.31 127 TYR A O 1
ATOM 1050 N N . GLU A 1 128 ? 3.332 -1.819 14.291 1.00 89.88 128 GLU A N 1
ATOM 1051 C CA . GLU A 1 128 ? 4.323 -0.999 13.578 1.00 89.88 128 GLU A CA 1
ATOM 1052 C C . GLU A 1 128 ? 5.068 -1.795 12.498 1.00 89.88 128 GLU A C 1
ATOM 1054 O O . GLU A 1 128 ? 5.239 -1.306 11.383 1.00 89.88 128 GLU A O 1
ATOM 1059 N N . ASN A 1 129 ? 5.423 -3.051 12.780 1.00 91.19 129 ASN A N 1
ATOM 1060 C CA . ASN A 1 129 ? 6.052 -3.940 11.798 1.00 91.19 129 ASN A CA 1
ATOM 1061 C C . ASN A 1 129 ? 5.099 -4.247 10.640 1.00 91.19 129 ASN A C 1
ATOM 1063 O O . ASN A 1 129 ? 5.509 -4.266 9.482 1.00 91.19 129 ASN A O 1
ATOM 1067 N N . PHE A 1 130 ? 3.814 -4.447 10.936 1.00 94.19 130 PHE A N 1
ATOM 1068 C CA . PHE A 1 130 ? 2.807 -4.640 9.903 1.00 94.19 130 PHE A CA 1
ATOM 1069 C C . PHE A 1 130 ? 2.602 -3.381 9.052 1.00 94.19 130 PHE A C 1
ATOM 1071 O O . PHE A 1 130 ? 2.444 -3.501 7.842 1.00 94.19 130 PHE A O 1
ATOM 1078 N N . CYS A 1 131 ? 2.680 -2.178 9.632 1.00 93.25 131 CYS A N 1
ATOM 1079 C CA . CYS A 1 131 ? 2.662 -0.936 8.855 1.00 93.25 131 CYS A CA 1
ATOM 1080 C C . CYS A 1 131 ? 3.834 -0.866 7.867 1.00 93.25 131 CYS A C 1
ATOM 1082 O O . CYS A 1 131 ? 3.642 -0.476 6.719 1.00 93.25 131 CYS A O 1
ATOM 1084 N N . LEU A 1 132 ? 5.036 -1.277 8.288 1.00 93.38 132 LEU A N 1
ATOM 1085 C CA . LEU A 1 132 ? 6.213 -1.321 7.414 1.00 93.38 132 LEU A CA 1
ATOM 1086 C C . LEU A 1 132 ? 6.024 -2.312 6.261 1.00 93.38 132 LEU A C 1
ATOM 1088 O O . LEU A 1 132 ? 6.311 -1.981 5.110 1.00 93.38 132 LEU A O 1
ATOM 1092 N N . TRP A 1 133 ? 5.475 -3.494 6.550 1.00 95.56 133 TRP A N 1
ATOM 1093 C CA . TRP A 1 133 ? 5.086 -4.440 5.509 1.00 95.56 133 TRP A CA 1
ATOM 1094 C C . TRP A 1 133 ? 4.040 -3.857 4.554 1.00 95.56 133 TRP A C 1
ATOM 1096 O O . TRP A 1 133 ? 4.220 -3.937 3.342 1.00 95.56 133 TRP A O 1
ATOM 1106 N N . SER A 1 134 ? 2.959 -3.277 5.080 1.00 95.81 134 SER A N 1
ATOM 1107 C CA . SER A 1 134 ? 1.861 -2.769 4.255 1.00 95.81 134 SER A CA 1
ATOM 1108 C C . SER A 1 134 ? 2.325 -1.637 3.338 1.00 95.81 134 SER A C 1
ATOM 1110 O O . SER A 1 134 ? 1.906 -1.565 2.192 1.00 95.81 134 SER A O 1
ATOM 1112 N N . GLU A 1 135 ? 3.264 -0.799 3.781 1.00 93.19 135 GLU A N 1
ATOM 1113 C CA . GLU A 1 135 ? 3.912 0.203 2.924 1.00 93.19 135 GLU A CA 1
ATOM 1114 C C . GLU A 1 135 ? 4.750 -0.434 1.818 1.00 93.19 135 GLU A C 1
ATOM 1116 O O . GLU A 1 135 ? 4.617 -0.063 0.653 1.00 93.19 135 GLU A O 1
ATOM 1121 N N . PHE A 1 136 ? 5.579 -1.428 2.146 1.00 94.19 136 PHE A N 1
ATOM 1122 C CA . PHE A 1 136 ? 6.300 -2.184 1.123 1.00 94.19 136 PHE A CA 1
ATOM 1123 C C . PHE A 1 136 ? 5.331 -2.798 0.094 1.00 94.19 136 PHE A C 1
ATOM 1125 O O . PHE A 1 136 ? 5.535 -2.647 -1.114 1.00 94.19 136 PHE A O 1
ATOM 1132 N N . HIS A 1 137 ? 4.263 -3.445 0.568 1.00 95.25 137 HIS A N 1
ATOM 1133 C CA . HIS A 1 137 ? 3.256 -4.090 -0.266 1.00 95.25 137 HIS A CA 1
ATOM 1134 C C . HIS A 1 137 ? 2.520 -3.070 -1.143 1.00 95.25 137 HIS A C 1
ATOM 1136 O O . HIS A 1 137 ? 2.404 -3.287 -2.347 1.00 95.25 137 HIS A O 1
ATOM 1142 N N . ALA A 1 138 ? 2.105 -1.929 -0.592 1.00 94.44 138 ALA A N 1
ATOM 1143 C CA . ALA A 1 138 ? 1.438 -0.866 -1.334 1.00 94.44 138 ALA A CA 1
ATOM 1144 C C . ALA A 1 138 ? 2.332 -0.285 -2.441 1.00 94.44 138 ALA A C 1
ATOM 1146 O O . ALA A 1 138 ? 1.886 -0.178 -3.583 1.00 94.44 138 ALA A O 1
ATOM 1147 N N . PHE A 1 139 ? 3.613 -0.012 -2.163 1.00 90.06 139 PHE A N 1
ATOM 1148 C CA . PHE A 1 139 ? 4.557 0.497 -3.169 1.00 90.06 139 PHE A CA 1
ATOM 1149 C C . PHE A 1 139 ? 4.908 -0.519 -4.265 1.00 90.06 139 PHE A C 1
ATOM 1151 O O . PHE A 1 139 ? 5.159 -0.126 -5.409 1.00 90.06 139 PHE A O 1
ATOM 1158 N N . TYR A 1 140 ? 4.933 -1.812 -3.935 1.00 89.62 140 TYR A N 1
ATOM 1159 C CA . TYR A 1 140 ? 5.041 -2.886 -4.924 1.00 89.62 140 TYR A CA 1
ATOM 1160 C C . TYR A 1 140 ? 3.787 -2.942 -5.815 1.00 89.62 140 TYR A C 1
ATOM 1162 O O . TYR A 1 140 ? 3.871 -2.968 -7.047 1.00 89.62 140 TYR A O 1
ATOM 1170 N N . SER A 1 141 ? 2.618 -2.922 -5.181 1.00 90.81 141 SER A N 1
ATOM 1171 C CA . SER A 1 141 ? 1.326 -3.206 -5.798 1.00 90.81 141 SER A CA 1
ATOM 1172 C C . SER A 1 141 ? 0.735 -2.043 -6.596 1.00 90.81 141 SER A C 1
ATOM 1174 O O . SER A 1 141 ? 0.084 -2.275 -7.613 1.00 90.81 141 SER A O 1
ATOM 1176 N N . GLU A 1 142 ? 0.967 -0.789 -6.198 1.00 89.38 142 GLU A N 1
ATOM 1177 C CA . GLU A 1 142 ? 0.380 0.391 -6.852 1.00 89.38 142 GLU A CA 1
ATOM 1178 C C . GLU A 1 142 ? 0.712 0.463 -8.349 1.00 89.38 142 GLU A C 1
ATOM 1180 O O . GLU A 1 142 ? -0.156 0.748 -9.178 1.00 89.38 142 GLU A O 1
ATOM 1185 N N . ASN A 1 143 ? 1.956 0.137 -8.707 1.00 80.31 143 ASN A N 1
ATOM 1186 C CA . ASN A 1 143 ? 2.422 0.120 -10.084 1.00 80.31 143 ASN A CA 1
ATOM 1187 C C . ASN A 1 143 ? 1.806 -1.073 -10.810 1.00 80.31 143 ASN A C 1
ATOM 1189 O O . ASN A 1 143 ? 1.138 -0.891 -11.826 1.00 80.31 143 ASN A O 1
ATOM 1193 N N . LEU A 1 144 ? 1.952 -2.278 -10.247 1.00 84.19 144 LEU A N 1
ATOM 1194 C CA . LEU A 1 144 ? 1.398 -3.515 -10.798 1.00 84.19 144 LEU A CA 1
ATOM 1195 C C . LEU A 1 144 ? -0.092 -3.376 -11.146 1.00 84.19 144 LEU A C 1
ATOM 1197 O O . LEU A 1 144 ? -0.516 -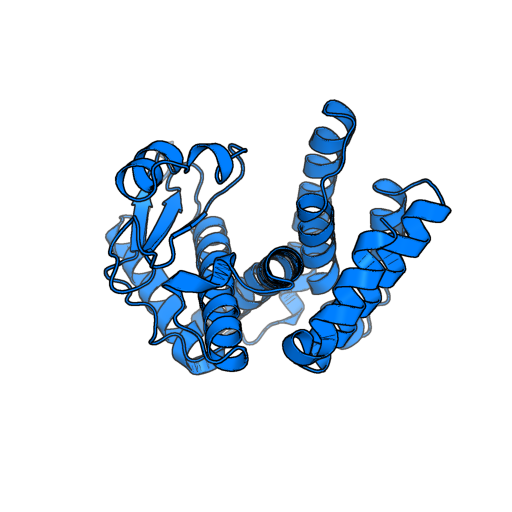3.776 -12.231 1.00 84.19 144 LEU A O 1
ATOM 1201 N N . TYR A 1 145 ? -0.893 -2.812 -10.243 1.00 88.75 145 TYR A N 1
ATOM 1202 C CA . TYR A 1 145 ? -2.337 -2.683 -10.427 1.00 88.75 145 TYR A CA 1
ATOM 1203 C C . TYR A 1 145 ? -2.719 -1.539 -11.355 1.00 88.75 145 TYR A C 1
ATOM 1205 O O . TYR A 1 145 ? -3.614 -1.732 -12.178 1.00 88.75 145 TYR A O 1
ATOM 1213 N N . THR A 1 146 ? -2.017 -0.403 -11.301 1.00 86.88 146 THR A N 1
ATOM 1214 C CA . THR A 1 146 ? -2.213 0.684 -12.274 1.00 86.88 146 THR A CA 1
ATOM 1215 C C . THR A 1 146 ? -2.010 0.170 -13.690 1.00 86.88 146 THR A C 1
ATOM 1217 O O . THR A 1 146 ? -2.857 0.367 -14.558 1.00 86.88 146 THR A O 1
ATOM 1220 N N . TYR A 1 147 ? -0.917 -0.550 -13.906 1.00 80.00 147 TYR A N 1
ATOM 1221 C CA . TYR A 1 147 ? -0.557 -1.099 -15.199 1.00 80.00 147 TYR A CA 1
ATOM 1222 C C . TYR A 1 147 ? -1.541 -2.162 -15.686 1.00 80.00 147 TYR A C 1
ATOM 1224 O O . TYR A 1 147 ? -2.103 -2.022 -16.771 1.00 80.00 147 TYR A O 1
ATOM 1232 N N . LYS A 1 148 ? -1.859 -3.159 -14.849 1.00 82.81 148 LYS A N 1
ATOM 1233 C CA . LYS A 1 148 ? -2.873 -4.166 -15.197 1.00 82.81 148 LYS A CA 1
ATOM 1234 C C . LYS A 1 148 ? -4.236 -3.539 -15.504 1.00 82.81 148 LYS A C 1
ATOM 1236 O O . LYS A 1 148 ? -4.936 -4.016 -16.393 1.00 82.81 148 LYS A O 1
ATOM 1241 N N . PHE A 1 149 ? -4.622 -2.479 -14.792 1.00 87.00 149 PHE A N 1
ATOM 1242 C CA . PHE A 1 149 ? -5.854 -1.745 -15.071 1.00 87.00 149 PHE A CA 1
ATOM 1243 C C . PHE A 1 149 ? -5.802 -1.026 -16.425 1.00 87.00 149 PHE A C 1
ATOM 1245 O O . PHE A 1 149 ? -6.763 -1.107 -17.191 1.00 87.00 149 PHE A O 1
ATOM 1252 N N . VAL A 1 150 ? -4.693 -0.352 -16.744 1.00 81.44 150 VAL A N 1
ATOM 1253 C CA . VAL A 1 150 ? -4.501 0.312 -18.042 1.00 81.44 150 VAL A CA 1
ATOM 1254 C C . VAL A 1 150 ? -4.552 -0.708 -19.184 1.00 81.44 150 VAL A C 1
ATOM 1256 O O . VAL A 1 150 ? -5.322 -0.502 -20.125 1.00 81.44 150 VAL A O 1
ATOM 1259 N N . ASP A 1 151 ? -3.840 -1.830 -19.076 1.00 76.69 151 ASP A N 1
ATOM 1260 C CA . ASP A 1 151 ? -3.867 -2.909 -20.074 1.00 76.69 151 ASP A CA 1
ATOM 1261 C C . ASP A 1 151 ? -5.265 -3.499 -20.252 1.00 76.69 151 ASP A C 1
ATOM 1263 O O . ASP A 1 151 ? -5.752 -3.645 -21.378 1.00 76.69 151 ASP A O 1
ATOM 1267 N N . PHE A 1 152 ? -5.943 -3.781 -19.136 1.00 77.44 152 PHE A N 1
ATOM 1268 C CA . PHE A 1 152 ? -7.324 -4.250 -19.140 1.00 77.44 152 PHE A CA 1
ATOM 1269 C C . PHE A 1 152 ? -8.244 -3.250 -19.852 1.00 77.44 152 PHE A C 1
ATOM 1271 O O . PHE A 1 152 ? -9.042 -3.640 -20.701 1.00 77.44 152 PHE A O 1
ATOM 1278 N N . SER A 1 153 ? -8.112 -1.953 -19.560 1.00 76.19 153 SER A N 1
ATOM 1279 C CA . SER A 1 153 ? -8.940 -0.912 -20.179 1.00 76.19 153 SER A CA 1
ATOM 1280 C C . SER A 1 153 ? -8.680 -0.728 -21.678 1.00 76.19 153 SER A C 1
ATOM 1282 O O . SER A 1 153 ? -9.603 -0.393 -22.423 1.00 76.19 153 SER A O 1
ATOM 1284 N N . ASN A 1 154 ? -7.448 -0.979 -22.129 1.00 73.00 154 ASN A N 1
ATOM 1285 C CA . ASN A 1 154 ? -7.043 -0.829 -23.524 1.00 73.00 154 ASN A CA 1
ATOM 1286 C C . ASN A 1 154 ? -7.219 -2.115 -24.349 1.00 73.00 154 ASN A C 1
ATOM 1288 O O . ASN A 1 154 ? -7.036 -2.075 -25.565 1.00 73.00 154 ASN A O 1
ATOM 1292 N N . ASN A 1 155 ? -7.600 -3.237 -23.722 1.00 69.75 155 ASN A N 1
ATOM 1293 C CA . ASN A 1 155 ? -7.659 -4.571 -24.337 1.00 69.75 155 ASN A CA 1
ATOM 1294 C C . ASN A 1 155 ? -6.347 -4.979 -25.033 1.00 69.75 155 ASN A C 1
ATOM 1296 O O . ASN A 1 155 ? -6.371 -5.706 -26.027 1.00 69.75 155 ASN A O 1
ATOM 1300 N N . THR A 1 156 ? -5.208 -4.488 -24.548 1.00 62.72 156 THR A N 1
ATOM 1301 C CA . THR A 1 156 ? -3.900 -4.735 -25.165 1.00 62.72 156 THR A CA 1
ATOM 1302 C C . THR A 1 156 ? -3.347 -6.099 -24.775 1.00 62.72 156 THR A C 1
ATOM 1304 O O . THR A 1 156 ? -2.734 -6.750 -25.613 1.00 62.72 156 THR A O 1
ATOM 1307 N N . ASN A 1 157 ? -3.599 -6.559 -23.538 1.00 60.81 157 ASN A N 1
ATOM 1308 C CA . ASN A 1 157 ? -2.961 -7.747 -22.941 1.00 60.81 157 ASN A CA 1
ATOM 1309 C C . ASN A 1 157 ? -1.423 -7.753 -23.097 1.00 60.81 157 ASN A C 1
ATOM 1311 O O . ASN A 1 157 ? -0.807 -8.816 -23.051 1.00 60.81 157 ASN A O 1
ATOM 1315 N N . ASP A 1 158 ? -0.810 -6.584 -23.298 1.00 58.72 158 ASP A N 1
ATOM 1316 C CA . ASP A 1 158 ? 0.578 -6.447 -23.737 1.00 58.72 158 ASP A CA 1
ATOM 1317 C C . ASP A 1 158 ? 1.460 -5.984 -22.578 1.00 58.72 158 ASP A C 1
ATOM 1319 O O . ASP A 1 158 ? 1.938 -4.847 -22.516 1.00 58.72 158 ASP A O 1
ATOM 1323 N N . PHE A 1 159 ? 1.621 -6.903 -21.627 1.00 57.22 159 PHE A N 1
ATOM 1324 C CA . PHE A 1 159 ? 2.376 -6.681 -20.400 1.00 57.22 159 PHE A CA 1
ATOM 1325 C C . PHE A 1 159 ? 3.869 -6.393 -20.687 1.00 57.22 159 PHE A C 1
ATOM 1327 O O . PHE A 1 159 ? 4.519 -5.715 -19.895 1.00 57.22 159 PHE A O 1
ATOM 1334 N N . GLU A 1 160 ? 4.388 -6.841 -21.843 1.00 54.06 160 GLU A N 1
ATOM 1335 C CA . GLU A 1 160 ? 5.790 -6.703 -22.278 1.00 54.06 160 GLU A CA 1
ATOM 1336 C C . GLU A 1 160 ? 6.183 -5.256 -22.622 1.00 54.06 160 GLU A C 1
ATOM 1338 O O . GLU A 1 160 ? 7.315 -4.836 -22.385 1.00 54.06 160 GLU A O 1
ATOM 1343 N N . SER A 1 161 ? 5.243 -4.439 -23.109 1.00 54.94 161 SER A N 1
ATOM 1344 C CA . SER A 1 161 ? 5.505 -3.035 -23.470 1.00 54.94 161 SER A CA 1
ATOM 1345 C C . SER A 1 161 ? 5.805 -2.114 -22.272 1.00 54.94 161 SER A C 1
ATOM 1347 O O . SER A 1 161 ? 6.203 -0.958 -22.447 1.00 54.94 161 SER A O 1
ATOM 1349 N N . MET A 1 162 ? 5.628 -2.618 -21.047 1.00 56.69 162 MET A N 1
ATOM 1350 C CA . MET A 1 162 ? 5.720 -1.839 -19.811 1.00 56.69 162 MET A CA 1
ATOM 1351 C C . MET A 1 162 ? 7.122 -1.800 -19.196 1.00 56.69 162 MET A C 1
ATOM 1353 O O . MET A 1 162 ? 7.334 -1.059 -18.232 1.00 56.69 162 MET A O 1
ATOM 1357 N N . GLU A 1 163 ? 8.085 -2.521 -19.782 1.00 56.59 163 GLU A N 1
ATOM 1358 C CA . GLU A 1 163 ? 9.457 -2.618 -19.274 1.00 56.59 163 GLU A CA 1
ATOM 1359 C C . GLU A 1 163 ? 10.145 -1.245 -19.165 1.00 56.59 163 GLU A C 1
ATOM 1361 O O . GLU A 1 163 ? 10.622 -0.823 -18.111 1.00 56.59 163 GLU A O 1
ATOM 1366 N N . HIS A 1 164 ? 10.101 -0.466 -20.245 1.00 54.62 164 HIS A N 1
ATOM 1367 C CA . HIS A 1 164 ? 10.760 0.840 -20.301 1.00 54.62 164 HIS A CA 1
ATOM 1368 C C . HIS A 1 164 ? 10.141 1.882 -19.357 1.00 54.62 164 HIS A C 1
ATOM 1370 O O . HIS A 1 164 ? 10.849 2.737 -18.823 1.00 54.62 164 HIS A O 1
ATOM 1376 N N . VAL A 1 165 ? 8.829 1.800 -19.113 1.00 56.12 165 VAL A N 1
ATOM 1377 C CA . VAL A 1 165 ? 8.110 2.768 -18.271 1.00 56.12 165 VAL A CA 1
ATOM 1378 C C . VAL A 1 165 ? 8.454 2.564 -16.793 1.00 56.12 165 VAL A C 1
ATOM 1380 O O . VAL A 1 165 ? 8.517 3.538 -16.039 1.00 56.12 165 VAL A O 1
ATOM 1383 N N . TYR A 1 166 ? 8.720 1.330 -16.351 1.00 64.56 166 TYR A N 1
ATOM 1384 C CA . TYR A 1 166 ? 9.084 1.094 -14.956 1.00 64.56 166 TYR A CA 1
ATOM 1385 C C . TYR A 1 166 ? 10.540 1.499 -14.659 1.00 64.56 166 TYR A C 1
ATOM 1387 O O . TYR A 1 166 ? 10.786 2.059 -13.589 1.00 64.56 166 TYR A O 1
ATOM 1395 N N . VAL A 1 167 ? 11.498 1.268 -15.575 1.00 60.75 167 VAL A N 1
ATOM 1396 C CA . VAL A 1 167 ? 12.930 1.567 -15.340 1.00 60.75 167 VAL A CA 1
ATOM 1397 C C . VAL A 1 167 ? 13.151 3.072 -15.181 1.00 60.75 167 VAL A C 1
ATOM 1399 O O . VAL A 1 167 ? 13.815 3.513 -14.240 1.00 60.75 167 VAL A O 1
ATOM 1402 N N . GLU A 1 168 ? 12.554 3.881 -16.061 1.00 59.72 168 GLU A N 1
ATOM 1403 C CA . GLU A 1 168 ? 12.677 5.343 -16.008 1.00 59.72 168 GLU A CA 1
ATOM 1404 C C . GLU A 1 168 ? 12.046 5.924 -14.733 1.00 59.72 168 GLU A C 1
ATOM 1406 O O . GLU A 1 168 ? 12.628 6.801 -14.085 1.00 59.72 168 GLU A O 1
ATOM 1411 N N . ASN A 1 169 ? 10.894 5.387 -14.319 1.00 66.44 169 ASN A N 1
ATOM 1412 C CA . ASN A 1 169 ? 10.219 5.796 -13.087 1.00 66.44 169 ASN A CA 1
ATOM 1413 C C . ASN A 1 169 ? 10.992 5.378 -11.828 1.00 66.44 169 ASN A C 1
ATOM 1415 O O . ASN A 1 169 ? 11.071 6.161 -10.876 1.00 66.44 169 ASN A O 1
ATOM 1419 N N . LEU A 1 170 ? 11.606 4.188 -11.821 1.00 72.81 170 LEU A N 1
ATOM 1420 C CA . LEU A 1 170 ? 12.455 3.730 -10.723 1.00 72.81 170 LEU A CA 1
ATOM 1421 C C . LEU A 1 170 ? 13.688 4.629 -10.578 1.00 72.81 170 LEU A C 1
ATOM 1423 O O . LEU A 1 170 ? 13.950 5.132 -9.487 1.00 72.81 170 LEU A O 1
ATOM 1427 N N . ALA A 1 171 ? 14.410 4.893 -11.669 1.00 70.06 171 ALA A N 1
ATOM 1428 C CA . ALA A 1 171 ? 15.599 5.741 -11.642 1.00 70.06 171 ALA A CA 1
ATOM 1429 C C . ALA A 1 171 ? 15.279 7.169 -11.162 1.00 70.06 171 ALA A C 1
ATOM 1431 O O . ALA A 1 171 ? 15.999 7.725 -10.326 1.00 70.06 171 ALA A O 1
ATOM 1432 N N . ALA A 1 172 ? 14.175 7.759 -11.635 1.00 72.19 172 ALA A N 1
ATOM 1433 C CA . ALA A 1 172 ? 13.731 9.084 -11.203 1.00 72.19 172 ALA A CA 1
ATOM 1434 C C . ALA A 1 172 ? 13.334 9.115 -9.717 1.00 72.19 172 ALA A C 1
ATOM 1436 O O . ALA A 1 172 ? 13.720 10.041 -8.993 1.00 72.19 172 ALA A O 1
ATOM 1437 N N . TYR A 1 173 ? 12.599 8.099 -9.251 1.00 75.50 173 TYR A N 1
ATOM 1438 C CA . TYR A 1 173 ? 12.236 7.945 -7.843 1.00 75.50 173 TYR A CA 1
ATOM 1439 C C . TYR A 1 173 ? 13.483 7.839 -6.967 1.00 75.50 173 TYR A C 1
ATOM 1441 O O . TYR A 1 173 ? 13.651 8.621 -6.032 1.00 75.50 173 TYR A O 1
ATOM 1449 N N . LEU A 1 174 ? 14.395 6.929 -7.305 1.00 76.38 174 LEU A N 1
ATOM 1450 C CA . LEU A 1 174 ? 15.612 6.696 -6.539 1.00 76.38 174 LEU A CA 1
ATOM 1451 C C . LEU A 1 174 ? 16.508 7.934 -6.527 1.00 76.38 174 LEU A C 1
ATOM 1453 O O . LEU A 1 174 ? 16.994 8.323 -5.472 1.00 76.38 174 LEU A O 1
ATOM 1457 N N . TYR A 1 175 ? 16.644 8.653 -7.639 1.00 75.38 175 TYR A N 1
ATOM 1458 C CA . TYR A 1 175 ? 17.376 9.919 -7.653 1.00 75.38 175 TYR A CA 1
ATOM 1459 C C . TYR A 1 175 ? 16.764 10.978 -6.714 1.00 75.38 175 TYR A C 1
ATOM 1461 O O . TYR A 1 175 ? 17.487 11.727 -6.047 1.00 75.38 175 TYR A O 1
ATOM 1469 N N . ARG A 1 176 ? 15.429 11.052 -6.636 1.00 74.19 176 ARG A N 1
ATOM 1470 C CA . ARG A 1 176 ? 14.722 11.966 -5.728 1.00 74.19 176 ARG A CA 1
ATOM 1471 C C . ARG A 1 176 ? 14.892 11.555 -4.267 1.00 74.19 176 ARG A C 1
ATOM 1473 O O . ARG A 1 176 ? 15.251 12.401 -3.448 1.00 74.19 176 ARG A O 1
ATOM 1480 N N . GLU A 1 177 ? 14.664 10.286 -3.944 1.00 73.69 177 GLU A N 1
ATOM 1481 C CA . GLU A 1 177 ? 14.816 9.774 -2.579 1.00 73.69 177 GLU A CA 1
ATOM 1482 C C . GLU A 1 177 ? 16.255 9.897 -2.104 1.00 73.69 177 GLU A C 1
ATOM 1484 O O . GLU A 1 177 ? 16.503 10.348 -0.990 1.00 73.69 177 GLU A O 1
ATOM 1489 N N . ARG A 1 178 ? 17.211 9.635 -2.995 1.00 74.81 178 ARG A N 1
ATOM 1490 C CA . ARG A 1 178 ? 18.627 9.875 -2.763 1.00 74.81 178 ARG A CA 1
ATOM 1491 C C . ARG A 1 178 ? 18.885 11.313 -2.319 1.00 74.81 178 ARG A C 1
ATOM 1493 O O . ARG A 1 178 ? 19.563 11.537 -1.319 1.00 74.81 178 ARG A O 1
ATOM 1500 N N . LYS A 1 179 ? 18.347 12.302 -3.042 1.00 74.44 179 LYS A N 1
ATOM 1501 C CA . LYS A 1 179 ? 18.486 13.715 -2.654 1.00 74.44 179 LYS A CA 1
ATOM 1502 C C . LYS A 1 179 ? 17.887 13.988 -1.282 1.00 74.44 179 LYS A C 1
ATOM 1504 O O . LYS A 1 179 ? 18.546 14.641 -0.482 1.00 74.44 179 LYS A O 1
ATOM 150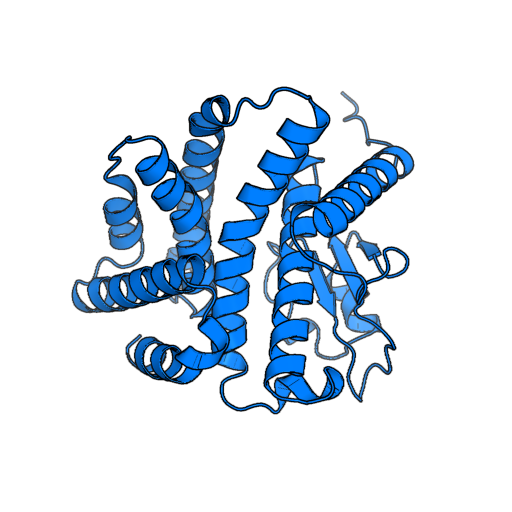9 N N . ARG A 1 180 ? 16.679 13.488 -1.009 1.00 75.19 180 ARG A N 1
ATOM 1510 C CA . ARG A 1 180 ? 15.998 13.686 0.279 1.00 75.19 180 ARG A CA 1
ATOM 1511 C C . ARG A 1 180 ? 16.806 13.092 1.436 1.00 75.19 180 ARG A C 1
ATOM 1513 O O . ARG A 1 180 ? 17.079 13.787 2.409 1.00 75.19 180 ARG A O 1
ATOM 1520 N N . VAL A 1 181 ? 17.230 11.840 1.298 1.00 68.69 181 VAL A N 1
ATOM 1521 C CA . VAL A 1 181 ? 18.012 11.103 2.297 1.00 68.69 181 VAL A CA 1
ATOM 1522 C C . VAL A 1 181 ? 19.354 11.783 2.559 1.00 68.69 181 VAL A C 1
ATOM 1524 O O . VAL A 1 181 ? 19.677 12.085 3.706 1.00 68.69 181 VAL A O 1
ATOM 1527 N N . PHE A 1 182 ? 20.126 12.094 1.512 1.00 68.12 182 PHE A N 1
ATOM 1528 C CA . PHE A 1 182 ? 21.446 12.709 1.688 1.00 68.12 182 PHE A CA 1
ATOM 1529 C C . PHE A 1 182 ? 21.386 14.159 2.180 1.00 68.12 182 PHE A C 1
ATOM 1531 O O . PHE A 1 182 ? 22.359 14.638 2.756 1.00 68.12 182 PHE A O 1
ATOM 1538 N N . GLN A 1 183 ? 20.270 14.864 1.976 1.00 67.62 183 GLN A N 1
ATOM 1539 C CA . GLN A 1 183 ? 20.064 16.201 2.540 1.00 67.62 183 GLN A CA 1
ATOM 1540 C C . GLN A 1 183 ? 19.674 16.159 4.022 1.00 67.62 183 GLN A C 1
ATOM 1542 O O . GLN A 1 183 ? 20.103 17.032 4.773 1.00 67.62 183 GLN A O 1
ATOM 1547 N N . ASN A 1 184 ? 18.899 15.156 4.443 1.00 64.06 184 ASN A N 1
ATOM 1548 C CA . ASN A 1 184 ? 18.389 15.052 5.812 1.00 64.06 184 ASN A CA 1
ATOM 1549 C C . ASN A 1 184 ? 19.297 14.236 6.749 1.00 64.06 184 ASN A C 1
ATOM 1551 O O . ASN A 1 184 ? 19.187 14.373 7.963 1.00 64.06 184 ASN A O 1
ATOM 1555 N N . GLY A 1 185 ? 20.205 13.418 6.207 1.00 64.94 185 GLY A N 1
ATOM 1556 C CA . GLY A 1 185 ? 21.203 12.664 6.974 1.00 64.94 185 GLY A CA 1
ATOM 1557 C C . GLY A 1 185 ? 20.678 11.417 7.697 1.00 64.94 185 GLY A C 1
ATOM 1558 O O . GLY A 1 185 ? 21.464 10.750 8.366 1.00 64.94 185 GLY A O 1
ATOM 1559 N N . GLU A 1 186 ? 19.395 11.077 7.550 1.00 72.31 186 GLU A N 1
ATOM 1560 C CA . GLU A 1 186 ? 18.759 9.924 8.197 1.00 72.31 186 GLU A CA 1
ATOM 1561 C C . GLU A 1 186 ? 17.778 9.231 7.234 1.00 72.31 186 GLU A C 1
ATOM 1563 O O . GLU A 1 186 ? 17.052 9.898 6.493 1.00 72.31 186 GLU A O 1
ATOM 1568 N N . ILE A 1 187 ? 17.777 7.892 7.237 1.00 76.62 187 ILE A N 1
ATOM 1569 C CA . ILE A 1 187 ? 16.818 7.038 6.517 1.00 76.62 187 ILE A CA 1
ATOM 1570 C C . ILE A 1 187 ? 15.903 6.406 7.563 1.00 76.62 187 ILE A C 1
ATOM 1572 O O . ILE A 1 187 ? 16.386 5.686 8.434 1.00 76.62 187 ILE A O 1
ATOM 1576 N N . LEU A 1 188 ? 14.595 6.645 7.476 1.00 81.50 188 LEU A N 1
ATOM 1577 C CA . LEU A 1 188 ? 13.622 6.050 8.397 1.00 81.50 188 LEU A CA 1
ATOM 1578 C C . LEU A 1 188 ? 13.211 4.642 7.934 1.00 81.50 188 LEU A C 1
ATOM 1580 O O . LEU A 1 188 ? 13.265 4.334 6.747 1.00 81.50 188 LEU A O 1
ATOM 1584 N N . TYR A 1 189 ? 12.708 3.790 8.834 1.00 85.12 189 TYR A N 1
ATOM 1585 C CA . TYR A 1 189 ? 12.262 2.433 8.466 1.00 85.12 189 TYR A CA 1
ATOM 1586 C C . TYR A 1 189 ? 11.164 2.410 7.390 1.00 85.12 189 TYR A C 1
ATOM 1588 O O . TYR A 1 189 ? 11.167 1.544 6.510 1.00 85.12 189 TYR A O 1
ATOM 1596 N N . TYR A 1 190 ? 10.261 3.396 7.408 1.00 84.31 190 TYR A N 1
ATOM 1597 C CA . TYR A 1 190 ? 9.280 3.579 6.338 1.00 84.31 190 TYR A CA 1
ATOM 1598 C C . TYR A 1 190 ? 9.975 3.849 5.001 1.00 84.31 190 TYR A C 1
ATOM 1600 O O . TYR A 1 190 ? 9.652 3.199 4.017 1.00 84.31 190 TYR A O 1
ATOM 1608 N N . ASP A 1 191 ? 11.000 4.706 4.966 1.00 82.62 191 ASP A N 1
ATOM 1609 C CA . ASP A 1 191 ? 11.756 4.996 3.742 1.00 82.62 191 ASP A CA 1
ATOM 1610 C C . ASP A 1 191 ? 12.372 3.730 3.137 1.00 82.62 191 ASP A C 1
ATOM 1612 O O . ASP A 1 191 ? 12.301 3.532 1.924 1.00 82.62 191 ASP A O 1
ATOM 1616 N N . ILE A 1 192 ? 12.906 2.841 3.983 1.00 87.94 192 ILE A N 1
ATOM 1617 C CA . ILE A 1 192 ? 13.433 1.539 3.556 1.00 87.94 192 ILE A CA 1
ATOM 1618 C C . ILE A 1 192 ? 12.322 0.718 2.895 1.00 87.94 192 ILE A C 1
ATOM 1620 O O . ILE A 1 192 ? 12.485 0.286 1.757 1.00 87.94 192 ILE A O 1
ATOM 1624 N N . SER A 1 193 ? 11.175 0.548 3.556 1.00 90.44 193 SER A N 1
ATOM 1625 C CA . SER A 1 193 ? 10.061 -0.258 3.030 1.00 90.44 193 SER A CA 1
ATOM 1626 C C . SER A 1 193 ? 9.539 0.277 1.690 1.00 90.44 193 SER A C 1
ATOM 1628 O O . SER A 1 193 ? 9.337 -0.498 0.754 1.00 90.44 193 SER A O 1
ATOM 1630 N N . ARG A 1 194 ? 9.438 1.605 1.544 1.00 87.75 194 ARG A N 1
ATOM 1631 C CA . ARG A 1 194 ? 9.048 2.271 0.289 1.00 87.75 194 ARG A CA 1
ATOM 1632 C C . ARG A 1 194 ? 10.050 2.029 -0.840 1.00 87.75 194 ARG A C 1
ATOM 1634 O O . ARG A 1 194 ? 9.658 1.693 -1.957 1.00 87.75 194 ARG A O 1
ATOM 1641 N N . ILE A 1 195 ? 11.350 2.188 -0.561 1.00 86.38 195 ILE A N 1
ATOM 1642 C CA . ILE A 1 195 ? 12.430 1.917 -1.525 1.00 86.38 195 ILE A CA 1
ATOM 1643 C C . ILE A 1 195 ? 12.388 0.450 -1.964 1.00 86.38 195 ILE A C 1
ATOM 1645 O O . ILE A 1 195 ? 12.417 0.166 -3.161 1.00 86.38 195 ILE A O 1
ATOM 1649 N N . LEU A 1 196 ? 12.268 -0.476 -1.011 1.00 89.06 196 LEU A N 1
ATOM 1650 C CA . LEU A 1 196 ? 12.215 -1.906 -1.296 1.00 89.06 196 LEU A CA 1
ATOM 1651 C C . LEU A 1 196 ? 10.989 -2.281 -2.140 1.00 89.06 196 LEU A C 1
ATOM 1653 O O . LEU A 1 196 ? 11.140 -3.046 -3.090 1.00 89.06 196 LEU A O 1
ATOM 1657 N N . GLY A 1 197 ? 9.806 -1.721 -1.860 1.00 89.06 197 GLY A N 1
ATOM 1658 C CA . GLY A 1 197 ? 8.586 -1.991 -2.633 1.00 89.06 197 GLY A CA 1
ATOM 1659 C C . GLY A 1 197 ? 8.713 -1.542 -4.090 1.00 89.06 197 GLY A C 1
ATOM 1660 O O . GLY A 1 197 ? 8.397 -2.291 -5.015 1.00 89.06 197 GLY A O 1
ATOM 1661 N N . ARG A 1 198 ? 9.293 -0.354 -4.310 1.00 84.25 198 ARG A N 1
ATOM 1662 C CA . ARG A 1 198 ? 9.588 0.177 -5.652 1.00 84.25 198 ARG A CA 1
ATOM 1663 C C . ARG A 1 198 ? 10.566 -0.685 -6.443 1.00 84.25 198 ARG A C 1
ATOM 1665 O O . ARG A 1 198 ? 10.416 -0.793 -7.655 1.00 84.25 198 ARG A O 1
ATOM 1672 N N . ILE A 1 199 ? 11.551 -1.277 -5.769 1.00 83.50 199 ILE A N 1
ATOM 1673 C CA . ILE A 1 199 ? 12.543 -2.179 -6.370 1.00 83.50 199 ILE A CA 1
ATOM 1674 C C . ILE A 1 199 ? 11.950 -3.576 -6.623 1.00 83.50 199 ILE A C 1
ATOM 1676 O O . ILE A 1 199 ? 12.319 -4.234 -7.591 1.00 83.50 199 ILE A O 1
ATOM 1680 N N . ALA A 1 200 ? 11.024 -4.045 -5.781 1.00 85.31 200 ALA A N 1
ATOM 1681 C CA . ALA A 1 200 ? 10.461 -5.391 -5.877 1.00 85.31 200 ALA A CA 1
ATOM 1682 C C . ALA A 1 200 ? 9.644 -5.623 -7.155 1.00 85.31 200 ALA A C 1
ATOM 1684 O O . ALA A 1 200 ? 9.725 -6.704 -7.731 1.00 85.31 200 ALA A O 1
ATOM 1685 N N . PHE A 1 201 ? 8.870 -4.633 -7.609 1.00 80.00 201 PHE A N 1
ATOM 1686 C CA . PHE A 1 201 ? 8.076 -4.761 -8.837 1.00 80.00 201 PHE A CA 1
ATOM 1687 C C . PHE A 1 201 ? 8.938 -5.100 -10.067 1.00 80.00 201 PHE A C 1
ATOM 1689 O O . PHE A 1 201 ? 8.691 -6.144 -10.674 1.00 80.00 201 PHE A O 1
ATOM 1696 N N . PRO A 1 202 ? 9.964 -4.299 -10.403 1.00 76.44 202 PRO A N 1
ATOM 1697 C CA . PRO A 1 202 ? 10.821 -4.581 -11.545 1.00 76.44 202 PRO A CA 1
ATOM 1698 C C . PRO A 1 202 ? 11.677 -5.840 -11.369 1.00 76.44 202 PRO A C 1
ATOM 1700 O O . PRO A 1 202 ? 11.761 -6.619 -12.307 1.00 76.44 202 PRO A O 1
ATOM 1703 N N . ASP A 1 203 ? 12.192 -6.133 -10.165 1.00 76.56 203 ASP A N 1
ATOM 1704 C CA . ASP A 1 203 ? 12.926 -7.389 -9.903 1.00 76.56 203 ASP A CA 1
ATOM 1705 C C . ASP A 1 203 ? 12.092 -8.643 -10.184 1.00 76.56 203 ASP A C 1
ATOM 1707 O O . ASP A 1 203 ? 12.544 -9.602 -10.811 1.00 76.56 203 ASP A O 1
ATOM 1711 N N . ILE A 1 204 ? 10.863 -8.664 -9.666 1.00 75.94 204 ILE A N 1
ATOM 1712 C CA . ILE A 1 204 ? 9.984 -9.820 -9.821 1.00 75.94 204 ILE A CA 1
ATOM 1713 C C . ILE A 1 204 ? 9.539 -9.938 -11.278 1.00 75.94 204 ILE A C 1
ATOM 1715 O O . ILE A 1 204 ? 9.459 -11.056 -11.781 1.00 75.94 204 ILE A O 1
ATOM 1719 N N . TYR A 1 205 ? 9.275 -8.815 -11.949 1.00 72.56 205 TYR A N 1
ATOM 1720 C CA . TYR A 1 205 ? 8.942 -8.790 -13.370 1.00 72.56 205 TYR A CA 1
ATOM 1721 C C . TYR A 1 205 ? 10.074 -9.365 -14.228 1.00 72.56 205 TYR A C 1
ATOM 1723 O O . TYR A 1 205 ? 9.845 -10.309 -14.977 1.00 72.56 205 TYR A O 1
ATOM 1731 N N . ASP A 1 206 ? 11.294 -8.863 -14.059 1.00 71.88 206 ASP A N 1
ATOM 1732 C CA . ASP A 1 206 ? 12.466 -9.246 -14.849 1.00 71.88 206 ASP A CA 1
ATOM 1733 C C . ASP A 1 206 ? 12.785 -10.741 -14.733 1.00 71.88 206 ASP A C 1
ATOM 1735 O O . ASP A 1 206 ? 13.037 -11.429 -15.722 1.00 71.88 206 ASP A O 1
ATOM 1739 N N . LYS A 1 207 ? 12.621 -11.306 -13.531 1.00 66.56 207 LYS A N 1
ATOM 1740 C CA . LYS A 1 207 ? 12.710 -12.759 -13.314 1.00 66.56 207 LYS A CA 1
ATOM 1741 C C . LYS A 1 207 ? 11.623 -13.559 -14.030 1.00 66.56 207 LYS A C 1
ATOM 1743 O O . LYS A 1 207 ? 11.848 -14.725 -14.342 1.00 66.56 207 LYS A O 1
ATOM 1748 N N . VAL A 1 208 ? 10.435 -12.987 -14.227 1.00 62.38 208 VAL A N 1
ATOM 1749 C CA . VAL A 1 208 ? 9.327 -13.638 -14.945 1.00 62.38 208 VAL A CA 1
ATOM 1750 C C . VAL A 1 208 ? 9.553 -13.600 -16.457 1.00 62.38 208 VAL A C 1
ATOM 1752 O O . VAL A 1 208 ? 9.181 -14.560 -17.130 1.00 62.38 208 VAL A O 1
ATOM 1755 N N . VAL A 1 209 ? 10.174 -12.539 -16.982 1.00 62.28 209 VAL A N 1
ATOM 1756 C CA . VAL A 1 209 ? 10.435 -12.367 -18.425 1.00 62.28 209 VAL A CA 1
ATOM 1757 C C . VAL A 1 209 ? 11.864 -12.742 -18.858 1.00 62.28 209 VAL A C 1
ATOM 1759 O O . VAL A 1 209 ? 12.215 -12.562 -20.020 1.00 62.28 209 VAL A O 1
ATOM 1762 N N . ASP A 1 210 ? 12.658 -13.325 -17.952 1.00 62.34 210 ASP A N 1
ATOM 1763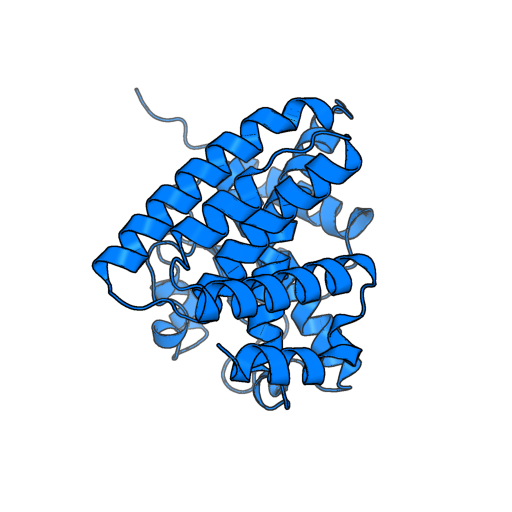 C CA . ASP A 1 210 ? 14.035 -13.811 -18.168 1.00 62.34 210 ASP A CA 1
ATOM 1764 C C . ASP A 1 210 ? 15.036 -12.717 -18.598 1.00 62.34 210 ASP A C 1
ATOM 1766 O O . ASP A 1 210 ? 15.971 -12.948 -19.369 1.00 62.34 210 ASP A O 1
ATOM 1770 N N . THR A 1 211 ? 14.853 -11.501 -18.078 1.00 57.31 211 THR A N 1
ATOM 1771 C CA . THR A 1 211 ? 15.797 -10.385 -18.205 1.00 57.31 211 THR A CA 1
ATOM 1772 C C . THR A 1 211 ? 16.606 -10.269 -16.908 1.00 57.31 211 THR A C 1
ATOM 1774 O O . THR A 1 211 ? 16.115 -9.802 -15.892 1.00 57.31 211 THR A O 1
ATOM 1777 N N . ASP A 1 212 ? 17.865 -10.726 -16.877 1.00 58.44 212 ASP A N 1
ATOM 1778 C CA . ASP A 1 212 ? 18.708 -10.545 -15.678 1.00 58.44 212 ASP A CA 1
ATOM 1779 C C . ASP A 1 212 ? 19.335 -9.151 -15.675 1.00 58.44 212 ASP A C 1
ATOM 1781 O O . ASP A 1 212 ? 20.374 -8.901 -16.297 1.00 58.44 212 ASP A O 1
ATOM 1785 N N . CYS A 1 213 ? 18.687 -8.225 -14.979 1.00 57.28 213 CYS A N 1
ATOM 1786 C CA . CYS A 1 213 ? 19.187 -6.876 -14.841 1.00 57.28 213 CYS A CA 1
ATOM 1787 C C . CYS A 1 213 ? 19.751 -6.637 -13.432 1.00 57.28 213 CYS A C 1
ATOM 1789 O O . CYS A 1 213 ? 19.042 -6.572 -12.428 1.00 57.28 213 CYS A O 1
ATOM 1791 N N . SER A 1 214 ? 21.065 -6.420 -13.352 1.00 61.97 214 SER A N 1
ATOM 1792 C CA . SER A 1 214 ? 21.824 -6.250 -12.104 1.00 61.97 214 SER A CA 1
ATOM 1793 C C . SER A 1 214 ? 21.511 -4.975 -11.295 1.00 61.97 214 SER A C 1
ATOM 1795 O O . SER A 1 214 ? 22.129 -4.746 -10.250 1.00 61.97 214 SER A O 1
ATOM 1797 N N . TYR A 1 215 ? 20.557 -4.143 -11.730 1.00 66.12 215 TYR A N 1
ATOM 1798 C CA . TYR A 1 215 ? 20.318 -2.801 -11.184 1.00 66.12 215 TYR A CA 1
ATOM 1799 C C . TYR A 1 215 ? 19.836 -2.798 -9.723 1.00 66.12 215 TYR A C 1
ATOM 1801 O O . TYR A 1 215 ? 20.092 -1.844 -8.996 1.00 66.12 215 TYR A O 1
ATOM 1809 N N . ILE A 1 216 ? 19.196 -3.864 -9.232 1.00 66.06 216 ILE A N 1
ATOM 1810 C CA . ILE A 1 216 ? 18.687 -3.942 -7.844 1.00 66.06 216 ILE A CA 1
ATOM 1811 C C . ILE A 1 216 ? 19.820 -3.840 -6.828 1.00 66.06 216 ILE A C 1
ATOM 1813 O O . ILE A 1 216 ? 19.752 -3.071 -5.869 1.00 66.06 216 ILE A O 1
ATOM 1817 N N . TYR A 1 217 ? 20.885 -4.609 -7.057 1.00 69.94 217 TYR A N 1
ATOM 1818 C CA . TYR A 1 217 ? 22.072 -4.594 -6.213 1.00 69.94 217 TYR A CA 1
ATOM 1819 C C . TYR A 1 217 ? 22.790 -3.245 -6.287 1.00 69.94 217 TYR A C 1
ATOM 1821 O O . TYR A 1 217 ? 23.337 -2.793 -5.282 1.00 69.94 217 TYR A O 1
ATOM 1829 N N . GLU A 1 218 ? 22.778 -2.598 -7.452 1.00 75.69 218 GLU A N 1
ATOM 1830 C CA . GLU A 1 218 ? 23.353 -1.265 -7.639 1.00 75.69 218 GLU A CA 1
ATOM 1831 C C . GLU A 1 218 ? 22.573 -0.210 -6.849 1.00 75.69 218 GLU A C 1
ATOM 1833 O O . GLU A 1 218 ? 23.172 0.534 -6.073 1.00 75.69 218 GLU A O 1
ATOM 1838 N N . TYR A 1 219 ? 21.243 -0.212 -6.949 1.00 77.19 219 TYR A N 1
ATOM 1839 C CA . TYR A 1 219 ? 20.385 0.717 -6.219 1.00 77.19 219 TYR A CA 1
ATOM 1840 C C . TYR A 1 219 ? 20.447 0.509 -4.707 1.00 77.19 219 TYR A C 1
ATOM 1842 O O . TYR A 1 219 ? 20.606 1.473 -3.960 1.00 77.19 219 TYR A O 1
ATOM 1850 N N . LEU A 1 220 ? 20.400 -0.734 -4.225 1.00 79.06 220 LEU A N 1
ATOM 1851 C CA . LEU A 1 220 ? 20.548 -1.004 -2.793 1.00 79.06 220 LEU A CA 1
ATOM 1852 C C . LEU A 1 220 ? 21.914 -0.539 -2.265 1.00 79.06 220 LEU A C 1
ATOM 1854 O O . LEU A 1 220 ? 21.975 0.068 -1.197 1.00 79.06 220 LEU A O 1
ATOM 1858 N N . LYS A 1 221 ? 23.005 -0.750 -3.015 1.00 80.62 221 LYS A N 1
ATOM 1859 C CA . LYS A 1 221 ? 24.340 -0.249 -2.640 1.00 80.62 221 LYS A CA 1
ATOM 1860 C C . LYS A 1 221 ? 24.443 1.274 -2.683 1.00 80.62 221 LYS A C 1
ATOM 1862 O O . LYS A 1 221 ? 25.213 1.844 -1.914 1.00 80.62 221 LYS A O 1
ATOM 1867 N N . GLU A 1 222 ? 23.695 1.938 -3.559 1.00 79.50 222 GLU A N 1
ATOM 1868 C CA . GLU A 1 222 ? 23.672 3.401 -3.641 1.00 79.50 222 GLU A CA 1
ATOM 1869 C C . GLU A 1 222 ? 23.052 4.038 -2.387 1.00 79.50 222 GLU A C 1
ATOM 1871 O O . GLU A 1 222 ? 23.565 5.045 -1.894 1.00 79.50 222 GLU A O 1
ATOM 1876 N N . PHE A 1 223 ? 21.985 3.440 -1.847 1.00 78.38 223 PHE A N 1
ATOM 1877 C CA . PHE A 1 223 ? 21.316 3.918 -0.630 1.00 78.38 223 PHE A CA 1
ATOM 1878 C C . PHE A 1 223 ? 21.973 3.428 0.661 1.00 78.38 223 PHE A C 1
ATOM 1880 O O . PHE A 1 223 ? 22.014 4.166 1.645 1.00 78.38 223 PHE A O 1
ATOM 1887 N N . PHE A 1 224 ? 22.513 2.208 0.655 1.00 83.31 224 PHE A N 1
ATOM 1888 C CA . PHE A 1 224 ? 23.098 1.553 1.825 1.00 83.31 224 PHE A CA 1
ATOM 1889 C C . PHE A 1 224 ? 24.547 1.137 1.525 1.00 83.31 224 PHE A C 1
ATOM 1891 O O . PHE A 1 224 ? 24.838 -0.048 1.376 1.00 83.31 224 PHE A O 1
ATOM 1898 N N . PRO A 1 225 ? 25.488 2.094 1.411 1.00 76.44 225 PRO A N 1
ATOM 1899 C CA . PRO A 1 225 ? 26.854 1.806 0.967 1.00 76.44 225 PRO A CA 1
ATOM 1900 C C . PRO A 1 225 ? 27.704 1.081 2.020 1.00 76.44 225 PRO A C 1
ATOM 1902 O O . PRO A 1 225 ? 28.747 0.518 1.688 1.00 76.44 225 PRO A O 1
ATOM 1905 N N . GLN A 1 226 ? 27.302 1.109 3.295 1.00 83.62 226 GLN A N 1
ATOM 1906 C CA . GLN A 1 226 ? 27.985 0.357 4.344 1.00 83.62 226 GLN A CA 1
ATOM 1907 C C . GLN A 1 226 ? 27.601 -1.121 4.246 1.00 83.62 226 GLN A C 1
ATOM 1909 O O . GLN A 1 226 ? 26.426 -1.456 4.359 1.00 83.62 226 GLN A O 1
ATOM 1914 N N . GLU A 1 227 ? 28.588 -2.006 4.098 1.00 83.88 227 GLU A N 1
ATOM 1915 C CA . GLU A 1 227 ? 28.377 -3.451 3.895 1.00 83.88 227 GLU A CA 1
ATOM 1916 C C . GLU A 1 227 ? 27.470 -4.083 4.964 1.00 83.88 227 GLU A C 1
ATOM 1918 O O . GLU A 1 227 ? 26.560 -4.843 4.646 1.00 83.88 227 GLU A O 1
ATOM 1923 N N . SER A 1 228 ? 27.638 -3.701 6.233 1.00 83.94 228 SER A N 1
ATOM 1924 C CA . SER A 1 228 ? 26.799 -4.201 7.327 1.00 83.94 228 SER A CA 1
ATOM 1925 C C . SER A 1 228 ? 25.336 -3.753 7.233 1.00 83.94 228 SER A C 1
ATOM 1927 O O . SER A 1 228 ? 24.451 -4.512 7.618 1.00 83.94 228 SER A O 1
ATOM 1929 N N . GLN A 1 229 ? 25.066 -2.542 6.739 1.00 83.25 229 GLN A N 1
ATOM 1930 C CA . GLN A 1 229 ? 23.705 -2.041 6.514 1.00 83.25 229 GLN A CA 1
ATOM 1931 C C . GLN A 1 229 ? 23.093 -2.683 5.270 1.00 83.25 229 GLN A C 1
ATOM 1933 O O . GLN A 1 229 ? 21.945 -3.122 5.304 1.00 83.25 229 GLN A O 1
ATOM 1938 N N . PHE A 1 230 ? 23.884 -2.798 4.202 1.00 86.38 230 PHE A N 1
ATOM 1939 C CA . PHE A 1 230 ? 23.495 -3.459 2.965 1.00 86.38 230 PHE A CA 1
ATOM 1940 C C . PHE A 1 230 ? 23.001 -4.888 3.212 1.00 86.38 230 PHE A C 1
ATOM 1942 O O . PHE A 1 230 ? 21.905 -5.231 2.781 1.00 86.38 230 PHE A O 1
ATOM 1949 N N . GLU A 1 231 ? 23.761 -5.711 3.943 1.00 87.06 231 GLU A N 1
ATOM 1950 C CA . GLU A 1 231 ? 23.385 -7.111 4.184 1.00 87.06 231 GLU A CA 1
ATOM 1951 C C . GLU A 1 231 ? 22.084 -7.251 4.985 1.00 87.06 231 GLU A C 1
ATOM 1953 O O . GLU A 1 231 ? 21.259 -8.126 4.701 1.00 87.06 231 GLU A O 1
ATOM 1958 N N . LYS A 1 232 ? 21.851 -6.353 5.948 1.00 89.50 232 LYS A N 1
ATOM 1959 C CA . LYS A 1 232 ? 20.604 -6.323 6.723 1.00 89.50 232 LYS A CA 1
ATOM 1960 C C . LYS A 1 232 ? 19.411 -5.941 5.846 1.00 89.50 232 LYS A C 1
ATOM 1962 O O . LYS A 1 232 ? 18.401 -6.640 5.854 1.00 89.50 232 LYS A O 1
ATOM 1967 N N . VAL A 1 233 ? 19.542 -4.887 5.038 1.00 89.50 233 VAL A N 1
ATOM 1968 C CA . VAL A 1 233 ? 18.481 -4.444 4.116 1.00 89.50 233 VAL A CA 1
ATOM 1969 C C . VAL A 1 233 ? 18.216 -5.487 3.028 1.00 89.50 233 VAL A C 1
ATOM 1971 O O . VAL A 1 233 ? 17.063 -5.763 2.711 1.00 89.50 233 VAL A O 1
ATOM 1974 N N . ASN A 1 234 ? 19.257 -6.121 2.491 1.00 88.38 234 ASN A N 1
ATOM 1975 C CA . ASN A 1 234 ? 19.136 -7.220 1.533 1.00 88.38 234 ASN A CA 1
ATOM 1976 C C . ASN A 1 234 ? 18.407 -8.430 2.150 1.00 88.38 234 ASN A C 1
ATOM 1978 O O . ASN A 1 234 ? 17.579 -9.057 1.491 1.00 88.38 234 ASN A O 1
ATOM 1982 N N . SER A 1 235 ? 18.661 -8.737 3.425 1.00 90.50 235 SER A N 1
ATOM 1983 C CA . SER A 1 235 ? 17.936 -9.790 4.148 1.00 90.50 235 SER A CA 1
ATOM 1984 C C . SER A 1 235 ? 16.455 -9.444 4.323 1.00 90.50 235 SER A C 1
ATOM 1986 O O . SER A 1 235 ? 15.601 -10.279 4.023 1.00 90.50 235 SER A O 1
ATOM 1988 N N . LEU A 1 236 ? 16.143 -8.202 4.716 1.00 92.69 236 LEU A N 1
ATOM 1989 C CA . LEU A 1 236 ? 14.763 -7.712 4.804 1.00 92.69 236 LEU A CA 1
ATOM 1990 C C . LEU A 1 236 ? 14.051 -7.767 3.444 1.00 92.69 236 LEU A C 1
ATOM 1992 O O . LEU A 1 236 ? 12.925 -8.244 3.350 1.00 92.69 236 LEU A O 1
ATOM 1996 N N . TYR A 1 237 ? 14.719 -7.334 2.377 1.00 91.94 237 TYR A N 1
ATOM 1997 C CA . TYR A 1 237 ? 14.184 -7.390 1.019 1.00 91.94 237 TYR A CA 1
ATOM 1998 C C . TYR A 1 237 ? 13.825 -8.817 0.595 1.00 91.94 237 TYR A C 1
ATOM 2000 O O . TYR A 1 237 ? 12.723 -9.065 0.109 1.00 91.94 237 TYR A O 1
ATOM 2008 N N . ARG A 1 238 ? 14.731 -9.776 0.821 1.00 90.19 238 ARG A N 1
ATOM 2009 C CA . ARG A 1 238 ? 14.483 -11.194 0.520 1.00 90.19 238 ARG A CA 1
ATOM 2010 C C . ARG A 1 238 ? 13.311 -11.748 1.318 1.00 90.19 238 ARG A C 1
ATOM 2012 O O . ARG A 1 238 ? 12.512 -12.492 0.757 1.00 90.19 238 ARG A O 1
ATOM 2019 N N . PHE A 1 239 ? 13.200 -11.374 2.592 1.00 93.44 239 PHE A N 1
ATOM 2020 C CA . PHE A 1 239 ? 12.056 -11.732 3.424 1.00 93.44 239 PHE A CA 1
ATOM 2021 C C . PHE A 1 239 ? 10.753 -11.199 2.821 1.00 93.44 239 PHE A C 1
ATOM 2023 O O . PHE A 1 239 ? 9.852 -11.983 2.541 1.00 93.44 239 PHE A O 1
ATOM 2030 N N . TYR A 1 240 ? 10.683 -9.900 2.526 1.00 94.00 240 TYR A N 1
ATOM 2031 C CA . TYR A 1 240 ? 9.498 -9.283 1.936 1.00 94.00 240 TYR A CA 1
ATOM 2032 C C . TYR A 1 240 ? 9.090 -9.911 0.596 1.00 94.00 240 TYR A C 1
ATOM 2034 O O . TYR A 1 240 ? 7.921 -10.233 0.395 1.00 94.00 240 TYR A O 1
ATOM 2042 N N . VAL A 1 241 ? 10.043 -10.146 -0.310 1.00 90.12 241 VAL A N 1
ATOM 2043 C CA . VAL A 1 241 ? 9.769 -10.795 -1.604 1.00 90.12 241 VAL A CA 1
ATOM 2044 C C . VAL A 1 241 ? 9.276 -12.231 -1.425 1.00 90.12 241 VAL A C 1
ATOM 2046 O O . VAL A 1 241 ? 8.393 -12.664 -2.164 1.00 90.12 241 VAL A O 1
ATOM 2049 N N . GLN A 1 242 ? 9.821 -12.978 -0.462 1.00 90.25 242 GLN A N 1
ATOM 2050 C CA . GLN A 1 242 ? 9.347 -14.331 -0.171 1.00 90.25 242 GLN A CA 1
ATOM 2051 C C . GLN A 1 242 ? 7.905 -14.304 0.344 1.00 90.25 242 GLN A C 1
ATOM 2053 O O . GLN A 1 242 ? 7.057 -15.028 -0.166 1.00 90.25 242 GLN A O 1
ATOM 2058 N N . VAL A 1 243 ? 7.614 -13.409 1.284 1.00 92.06 243 VAL A N 1
ATOM 2059 C CA . VAL A 1 243 ? 6.278 -13.247 1.860 1.00 92.06 243 VAL A CA 1
ATOM 2060 C C . VAL A 1 243 ? 5.241 -12.816 0.815 1.00 92.06 243 VAL A C 1
ATOM 2062 O O . VAL A 1 243 ? 4.114 -13.304 0.844 1.00 92.06 243 VAL A O 1
ATOM 2065 N N . LEU A 1 244 ? 5.602 -11.966 -0.159 1.00 90.12 244 LEU A N 1
ATOM 2066 C CA . LEU A 1 244 ? 4.713 -11.638 -1.288 1.00 90.12 244 LEU A CA 1
ATOM 2067 C C . LEU A 1 244 ? 4.313 -12.878 -2.094 1.00 90.12 244 LEU A C 1
ATOM 2069 O O . LEU A 1 244 ? 3.188 -12.958 -2.583 1.00 90.12 244 LEU A O 1
ATOM 2073 N N . ARG A 1 245 ? 5.246 -13.816 -2.281 1.00 85.75 245 ARG A N 1
ATOM 2074 C CA . ARG A 1 245 ? 5.020 -15.032 -3.074 1.00 85.75 245 ARG A CA 1
ATOM 2075 C C . ARG A 1 245 ? 4.162 -16.041 -2.326 1.00 85.75 245 ARG A C 1
ATOM 2077 O O . ARG A 1 245 ? 3.315 -16.680 -2.943 1.00 85.75 245 ARG A O 1
ATOM 2084 N N . ASP A 1 246 ? 4.391 -16.165 -1.025 1.00 89.19 246 ASP A N 1
ATOM 2085 C CA . ASP A 1 246 ? 3.741 -17.172 -0.189 1.00 89.19 246 ASP A CA 1
ATOM 2086 C C . ASP A 1 246 ? 2.397 -16.681 0.377 1.00 89.19 246 ASP A C 1
ATOM 2088 O O . ASP A 1 246 ? 1.519 -17.490 0.673 1.00 89.19 246 ASP A O 1
ATOM 2092 N N . GLY A 1 247 ? 2.207 -15.361 0.489 1.00 87.44 247 GLY A N 1
ATOM 2093 C CA . GLY A 1 247 ? 0.994 -14.744 1.027 1.00 87.44 247 GLY A CA 1
ATOM 2094 C C . GLY A 1 247 ? 0.845 -14.895 2.546 1.00 87.44 247 GLY A C 1
ATOM 2095 O O . GLY A 1 247 ? -0.277 -14.934 3.046 1.00 87.44 247 GLY A O 1
ATOM 2096 N N . ASP A 1 248 ? 1.955 -15.000 3.282 1.00 90.50 248 ASP A N 1
ATOM 2097 C CA . ASP A 1 248 ? 2.000 -15.518 4.659 1.00 90.50 248 ASP A CA 1
ATOM 2098 C C . ASP A 1 248 ? 2.461 -14.501 5.723 1.00 90.50 248 ASP A C 1
ATOM 2100 O O . ASP A 1 248 ? 2.785 -14.885 6.850 1.00 90.50 248 ASP A O 1
ATOM 2104 N N . ILE A 1 249 ? 2.462 -13.194 5.410 1.00 92.38 249 ILE A N 1
ATOM 2105 C CA . ILE A 1 249 ? 3.012 -12.152 6.304 1.00 92.38 249 ILE A CA 1
ATOM 2106 C C . ILE A 1 249 ? 2.479 -12.260 7.733 1.00 92.38 249 ILE A C 1
ATOM 2108 O O . ILE A 1 249 ? 3.222 -12.078 8.696 1.00 92.38 249 ILE A O 1
ATOM 2112 N N . LEU A 1 250 ? 1.190 -12.566 7.868 1.00 91.88 250 LEU A N 1
ATOM 2113 C CA . LEU A 1 250 ? 0.465 -12.578 9.132 1.00 91.88 250 LEU A CA 1
ATOM 2114 C C . LEU A 1 250 ? 1.050 -13.600 10.117 1.00 91.88 250 LEU A C 1
ATOM 2116 O O . LEU A 1 250 ? 1.149 -13.305 11.311 1.00 91.88 250 LEU A O 1
ATOM 2120 N N . ASP A 1 251 ? 1.521 -14.740 9.607 1.00 91.88 251 ASP A N 1
ATOM 2121 C CA . ASP A 1 251 ? 2.158 -15.798 10.393 1.00 91.88 251 ASP A CA 1
ATOM 2122 C C . ASP A 1 251 ? 3.645 -15.518 10.666 1.00 91.88 251 ASP A C 1
ATOM 2124 O O . ASP A 1 251 ? 4.221 -16.061 11.611 1.00 91.88 251 ASP A O 1
ATOM 2128 N N . ARG A 1 252 ? 4.261 -14.615 9.894 1.00 92.75 252 ARG A N 1
ATOM 2129 C CA . ARG A 1 252 ? 5.703 -14.313 9.931 1.00 92.75 252 ARG A CA 1
ATOM 2130 C C . ARG A 1 252 ? 6.048 -12.948 10.522 1.00 92.75 252 ARG A C 1
ATOM 2132 O O . ARG A 1 252 ? 7.199 -12.521 10.485 1.00 92.75 252 ARG A O 1
ATOM 2139 N N . LEU A 1 253 ? 5.087 -12.280 11.162 1.00 89.31 253 LEU A N 1
ATOM 2140 C CA . LEU A 1 253 ? 5.298 -10.964 11.782 1.00 89.31 253 LEU A CA 1
ATOM 2141 C C . LEU A 1 253 ? 6.409 -10.926 12.841 1.00 89.31 253 LEU A C 1
ATOM 2143 O O . LEU A 1 253 ? 7.002 -9.871 13.045 1.00 89.31 253 LEU A O 1
ATOM 2147 N N . ASN A 1 254 ? 6.678 -12.037 13.535 1.00 89.25 254 ASN A N 1
ATOM 2148 C CA . ASN A 1 254 ? 7.779 -12.091 14.505 1.00 89.25 254 A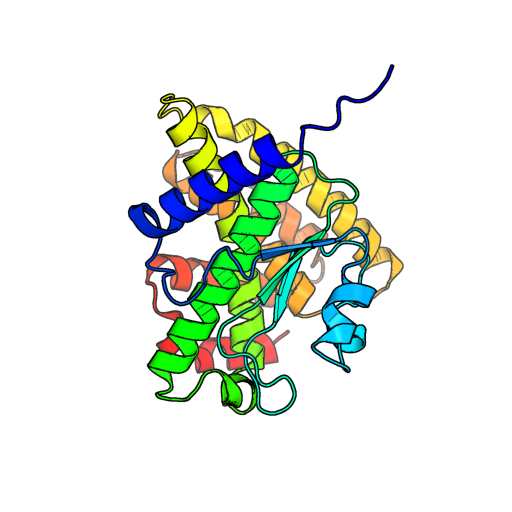SN A CA 1
ATOM 2149 C C . ASN A 1 254 ? 9.151 -12.169 13.814 1.00 89.25 254 ASN A C 1
ATOM 2151 O O . ASN A 1 254 ? 10.097 -11.571 14.302 1.00 89.25 254 ASN A O 1
ATOM 2155 N N . GLU A 1 255 ? 9.258 -12.845 12.665 1.00 91.44 255 GLU A N 1
ATOM 2156 C CA . GLU A 1 255 ? 10.501 -12.847 11.876 1.00 91.44 255 GLU A CA 1
ATOM 2157 C C . GLU A 1 255 ? 10.807 -11.443 11.338 1.00 91.44 255 GLU A C 1
ATOM 2159 O O . GLU A 1 255 ? 11.963 -11.026 11.296 1.00 91.44 255 GLU A O 1
ATOM 2164 N N . LEU A 1 256 ? 9.764 -10.696 10.958 1.00 90.31 256 LEU A N 1
ATOM 2165 C CA . LEU A 1 256 ? 9.900 -9.301 10.549 1.00 90.31 256 LEU A CA 1
ATOM 2166 C C . LEU A 1 256 ? 10.390 -8.405 11.700 1.00 90.31 256 LEU A C 1
ATOM 2168 O O . LEU A 1 256 ? 11.247 -7.556 11.473 1.00 90.31 256 LEU A O 1
ATOM 2172 N N . ASP A 1 257 ? 9.881 -8.613 12.918 1.00 87.75 257 ASP A N 1
ATOM 2173 C CA . ASP A 1 257 ? 10.343 -7.912 14.129 1.00 87.75 257 ASP A CA 1
ATOM 2174 C C . ASP A 1 257 ? 11.851 -8.104 14.335 1.00 87.75 257 ASP A C 1
ATOM 2176 O O . ASP A 1 257 ? 12.603 -7.133 14.423 1.00 87.75 257 ASP A O 1
ATOM 2180 N N . ASP A 1 258 ? 12.305 -9.360 14.286 1.00 87.50 258 ASP A N 1
ATOM 2181 C CA . ASP A 1 258 ? 13.718 -9.708 14.428 1.00 87.50 258 ASP A CA 1
ATOM 2182 C C . ASP A 1 258 ? 14.584 -9.037 13.350 1.00 87.50 258 ASP A C 1
ATOM 2184 O O . ASP A 1 258 ? 15.659 -8.520 13.653 1.00 87.50 258 ASP A O 1
ATOM 2188 N N . LEU A 1 259 ? 14.120 -9.003 12.094 1.00 88.19 259 LEU A N 1
ATOM 2189 C CA . LEU A 1 259 ? 14.842 -8.371 10.985 1.00 88.19 259 LEU A CA 1
ATOM 2190 C C . LEU A 1 259 ? 14.919 -6.847 11.119 1.00 88.19 259 LEU A C 1
ATOM 2192 O O . LEU A 1 259 ? 15.975 -6.271 10.855 1.00 88.19 259 LEU A O 1
ATOM 2196 N N . ILE A 1 260 ? 13.834 -6.190 11.535 1.00 86.75 260 ILE A N 1
ATOM 2197 C CA . ILE A 1 260 ? 13.814 -4.735 11.735 1.00 86.75 260 ILE A CA 1
ATOM 2198 C C . ILE A 1 260 ? 14.706 -4.344 12.914 1.00 86.75 260 ILE A C 1
ATOM 2200 O O . ILE A 1 260 ? 15.449 -3.375 12.800 1.00 86.75 260 ILE A O 1
ATOM 2204 N N . CYS A 1 261 ? 14.721 -5.117 14.005 1.00 83.88 261 CYS A N 1
ATOM 2205 C CA . CYS A 1 261 ? 15.618 -4.876 15.141 1.00 83.88 261 CYS A CA 1
ATOM 2206 C C . CYS A 1 261 ? 17.110 -4.913 14.772 1.00 83.88 261 CYS A C 1
ATOM 2208 O O . CYS A 1 261 ? 17.943 -4.407 15.528 1.00 83.88 261 CYS A O 1
ATOM 2210 N N . LEU A 1 262 ? 17.470 -5.522 13.638 1.00 80.94 262 LEU A N 1
ATOM 2211 C CA . LEU A 1 262 ? 18.843 -5.516 13.153 1.00 80.94 262 LEU A CA 1
ATOM 2212 C C . LEU A 1 262 ? 19.215 -4.207 12.453 1.00 80.94 262 LEU A C 1
ATOM 2214 O O . LEU A 1 262 ? 20.411 -3.923 12.413 1.00 80.94 262 LEU A O 1
ATOM 2218 N N . LEU A 1 263 ? 18.268 -3.447 11.894 1.00 77.75 263 LEU A N 1
ATOM 2219 C CA . LEU A 1 263 ? 18.510 -2.245 11.081 1.00 77.75 263 LEU A CA 1
ATOM 2220 C C . LEU A 1 263 ? 18.897 -1.029 11.928 1.00 77.75 263 LEU A C 1
ATOM 2222 O O . LEU A 1 263 ? 20.031 -0.544 11.701 1.00 77.75 263 LEU A O 1
#

Secondary structure (DSSP, 8-state):
-------HHHHHHHHHHHHHHHHHHT---TTS-GGGEEEES-HHHHHHTT-TTHHHH---TT--EEEE---TTT--SS-EEEEE-TT--HHHHHHHHHHHHHHHHHHHHHHHHHTS-GGGGGGSTTHHHHHHHHHHHHHHHHHHHHHHHHHHHHT---GGGGHHHHHHHHHHHHHHHHHHHHHHS---HHHHHHHHHHHHHHHHHHHHHT---THHHHHHHHH--SHHHHHHHHHHHHHHHHHHHHT-HHHHHHHHHHHHTT-

Foldseek 3Di:
DPDDDPPVVNLVVLLVLLVVCCCVPPHNLVLDDCVLEEEEQDPQVVVCVQPVVSCVVCVDPPQQKDKDADAPRRNDPGIHMYGHPPPDDSLVRQLNSQLVSLVSVQLVVLCVLVVHDSRCLVVDDLSVLSVLLSLLVSLLVSVVSSLVSVCVVVVPPCPVVCLVVLVVVLVVVLVVLLVVCVVVVDQDSSNLSNNLSSLLNNVVVCVVVVNDDPVSLVSLCSNQVPPQSSVLSVVLSVVSSVCVVVVCCSVCSVVSVVSVVSD

pLDDT: mean 82.26, std 13.0, range [33.28, 97.5]

Sequence (263 aa):
MDNKSISMNKFMNIVKSAYEYYNLKISDITVFDLKNLFFTDDLYESVSKIQQDANLILKDNLTNGCVVFPNDSNKLASPVMFLRTQNLDMSNMLIAFFHELVHIEDFYKFAEYKNIDISKIKEMKNYENFCLWSEFHAFYSENLYTYKFVDFSNNTNDFESMEHVYVENLAAYLYRERKRVFQNGEILYYDISRILGRIAFPDIYDKVVDTDCSYIYEYLKEFFPQESQFEKVNSLYRFYVQVLRDGDILDRLNELDDLICLL